Protein AF-A0A1F3FW79-F1 (afdb_monomer_lite)

Sequence (305 aa):
MNLYNCLKLLIAKRQIFPVIPKELQYGKTMLVNMEQPFWQELCKTAQLRKPCWHHIENFLCVNNALIAVGAYADIRNNIYQGKQLLIHLGIDLIVPPNTPVYAPLSGIIKKIMINNSLGDYGVLVIIEHNLNNTRFFTLYGHLSYESCLHLKPQQNIAATSIIGRIGNEQENGGWPPHLHLQISSEQLINNSNFFGAVDQLVAKEYLTHCPNPNLLLKMEINNMEKYYLEDLCPGVDLVRIGKWYTKDGDFVVKGNKIADFETNKINFEVYTPISGRVLKIYGLTGNDVDNSKPIVLIEEMEEAH

Foldseek 3Di:
DFLQVVLLVLLVPDQFAAFFPPCQLQWFEAEDDCPDPLNQVLLVCLLVVHARVVVVVVVCVVVVTSKYKYFAQHFHACNQVRDGTKGFLFMKIQDDFFTWTWARAKFFFADWDADLAARDFQIKTKTWDAGPNSIKIKIKGQFDPVQQVVDDGRDIDGGGDGNGTHHGSRRRNSGRTIITIWMFHPVCVVVVNPDRIGHLVCVVVRCSGIDYCCSRSVYLSVQKDFAFCCNFPNPDFKWAFADAPDAAFDWFAAQDFGGWTDDPPDIDTTTHRATFGWHHADDDHGDMGGRSGGGTIGRHDPDDD

Radius of gyration: 20.02 Å; chains: 1; bounding box: 47×39×56 Å

Secondary structure (DSSP, 8-state):
--HHHHHHHHHHTS----SS-HHHHTS-EEEE-TTSHHHHHHHHHHHTT---HHHHHHHHHHTT-SEEEEPTT-EE-S-BTTB-SEEE-SEEEE--TT-EEE-SS-EEEEEEEEE-STTS-EEEEEEEEEETTEEEEEEEEEE-SGGGTT--TT-EE-TT-EEEEB--TTTTTSPPS-EEEEEE-HHHHHTT---SEEEHHHHHHHHHHS--THHHH--TTTTEEEE-HHHHSTT-SEEEEEEES--TT-EE-TT-EEEEEE-SS-EEEEE-SS-EEEEEE-S-TT-EEETTS-SEEEEE-----

Structure (mmCIF, N/CA/C/O backbone):
data_AF-A0A1F3FW79-F1
#
_entry.id   AF-A0A1F3FW79-F1
#
loop_
_atom_site.group_PDB
_atom_site.id
_atom_site.type_symbol
_atom_site.label_atom_id
_atom_site.label_alt_id
_atom_site.label_comp_id
_atom_site.label_asym_id
_atom_site.label_entity_id
_atom_site.label_seq_id
_atom_site.pdbx_PDB_ins_code
_atom_site.Cartn_x
_atom_site.Cartn_y
_atom_site.Cartn_z
_atom_site.occupancy
_atom_site.B_iso_or_equiv
_atom_site.auth_seq_id
_atom_site.auth_comp_id
_atom_site.auth_asym_id
_atom_site.auth_atom_id
_atom_site.pdbx_PDB_model_num
ATOM 1 N N . MET A 1 1 ? -13.232 19.464 -7.202 1.00 56.34 1 MET A N 1
ATOM 2 C CA . MET A 1 1 ? -13.434 18.059 -6.781 1.00 56.34 1 MET A CA 1
ATOM 3 C C . MET A 1 1 ? -12.057 17.498 -6.444 1.00 56.34 1 MET A C 1
ATOM 5 O O . MET A 1 1 ? -11.151 17.714 -7.237 1.00 56.34 1 MET A O 1
ATOM 9 N N . ASN A 1 2 ? -11.854 16.922 -5.253 1.00 75.12 2 ASN A N 1
ATOM 10 C CA . ASN A 1 2 ? -10.541 16.382 -4.865 1.00 75.12 2 ASN A CA 1
ATOM 11 C C . ASN A 1 2 ? -10.185 15.145 -5.717 1.00 75.12 2 ASN A C 1
ATOM 13 O O . ASN A 1 2 ? -11.073 14.519 -6.303 1.00 75.12 2 ASN A O 1
ATOM 17 N N . LEU A 1 3 ? -8.893 14.806 -5.804 1.00 81.81 3 LEU A N 1
ATOM 18 C CA . LEU A 1 3 ? -8.406 13.732 -6.679 1.00 81.81 3 LEU A CA 1
ATOM 19 C C . LEU A 1 3 ? -9.129 12.402 -6.414 1.00 81.81 3 LEU A C 1
ATOM 21 O O . LEU A 1 3 ? -9.529 11.725 -7.359 1.00 81.81 3 LEU A O 1
ATOM 25 N N . TYR A 1 4 ? -9.371 12.075 -5.141 1.00 79.75 4 TYR A N 1
ATOM 26 C CA . TYR A 1 4 ? -10.122 10.886 -4.734 1.00 79.75 4 TYR A CA 1
ATOM 27 C C . TYR A 1 4 ? -11.500 10.795 -5.406 1.00 79.75 4 TYR A C 1
ATOM 29 O O . TYR A 1 4 ? -11.794 9.791 -6.050 1.00 79.75 4 TYR A O 1
ATOM 37 N N . ASN A 1 5 ? -12.335 11.835 -5.305 1.00 75.94 5 ASN A N 1
ATOM 38 C CA . ASN A 1 5 ? -13.697 11.802 -5.846 1.00 75.94 5 ASN A CA 1
ATOM 39 C C . ASN A 1 5 ? -13.707 11.681 -7.376 1.00 75.94 5 ASN A C 1
ATOM 41 O O . ASN A 1 5 ? -14.515 10.930 -7.927 1.00 75.94 5 ASN A O 1
ATOM 45 N N . CYS A 1 6 ? -12.774 12.353 -8.060 1.00 85.69 6 CYS A N 1
ATOM 46 C CA . CYS A 1 6 ? -12.603 12.202 -9.505 1.00 85.69 6 CYS A CA 1
ATOM 47 C C . CYS A 1 6 ? -12.245 10.754 -9.867 1.00 85.69 6 CYS A C 1
ATOM 49 O O . CYS A 1 6 ? -12.915 10.131 -10.692 1.00 85.69 6 CYS A O 1
ATOM 51 N N . LEU A 1 7 ? -11.216 10.194 -9.221 1.00 87.31 7 LEU A N 1
ATOM 52 C CA . LEU A 1 7 ? -10.753 8.837 -9.501 1.00 87.31 7 LEU A CA 1
ATOM 53 C C . LEU A 1 7 ? -11.802 7.785 -9.146 1.00 87.31 7 LEU A C 1
ATOM 55 O O . LEU A 1 7 ? -12.009 6.869 -9.934 1.00 87.31 7 LEU A O 1
ATOM 59 N N . LYS A 1 8 ? -12.522 7.933 -8.028 1.00 86.00 8 LYS A N 1
ATOM 60 C CA . LYS A 1 8 ? -13.599 7.018 -7.622 1.00 86.00 8 LYS A CA 1
ATOM 61 C C . LYS A 1 8 ? -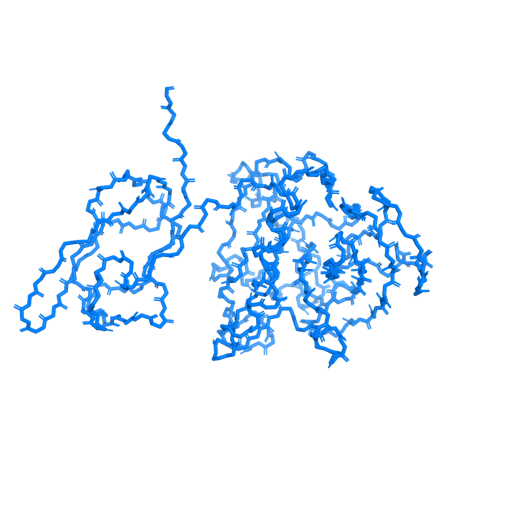14.642 6.860 -8.728 1.00 86.00 8 LYS A C 1
ATOM 63 O O . LYS A 1 8 ? -14.959 5.736 -9.110 1.00 86.00 8 LYS A O 1
ATOM 68 N N . LEU A 1 9 ? -15.121 7.971 -9.291 1.00 85.94 9 LEU A N 1
ATOM 69 C CA . LEU A 1 9 ? -16.106 7.961 -10.377 1.00 85.94 9 LEU A CA 1
ATOM 70 C C . LEU A 1 9 ? -15.536 7.396 -11.684 1.00 85.94 9 LEU A C 1
ATOM 72 O O . LEU A 1 9 ? -16.207 6.623 -12.371 1.00 85.94 9 LEU A O 1
ATOM 76 N N . LEU A 1 10 ? -14.305 7.778 -12.034 1.00 89.06 10 LEU A N 1
ATOM 77 C CA . LEU A 1 10 ? -13.658 7.357 -13.278 1.00 89.06 10 LEU A CA 1
ATOM 78 C C . LEU A 1 10 ? -13.284 5.875 -13.272 1.00 89.06 10 LEU A C 1
ATOM 80 O O . LEU A 1 10 ? -13.386 5.226 -14.311 1.00 89.06 10 LEU A O 1
ATOM 84 N N . ILE A 1 11 ? -12.859 5.352 -12.124 1.00 90.62 11 ILE A N 1
ATOM 85 C CA . ILE A 1 11 ? -12.437 3.964 -11.949 1.00 90.62 11 ILE A CA 1
ATOM 86 C C . ILE A 1 11 ? -13.644 3.031 -11.798 1.00 90.62 11 ILE A C 1
ATOM 88 O O . ILE A 1 11 ? -13.610 1.927 -12.329 1.00 90.62 11 ILE A O 1
ATOM 92 N N . ALA A 1 12 ? -14.728 3.454 -11.134 1.00 83.38 12 ALA A N 1
ATOM 93 C CA . ALA A 1 12 ? -15.918 2.614 -10.932 1.00 83.38 12 ALA A CA 1
ATOM 94 C C . ALA A 1 12 ? -16.529 2.073 -12.239 1.00 83.38 12 ALA A C 1
ATOM 96 O O . ALA A 1 12 ? -17.160 1.023 -12.239 1.00 83.38 12 ALA A O 1
ATOM 97 N N . LYS A 1 13 ? -16.328 2.774 -13.359 1.00 81.50 13 LYS A N 1
ATOM 98 C CA . LYS A 1 13 ? -16.858 2.407 -14.682 1.00 81.50 13 LYS A CA 1
ATOM 99 C C . LYS A 1 13 ? -15.827 1.721 -15.583 1.00 81.50 13 LYS A C 1
ATOM 101 O O . LYS A 1 13 ? -16.030 1.653 -16.794 1.00 81.50 13 LYS A O 1
ATOM 106 N N . ARG A 1 14 ? -14.684 1.296 -15.039 1.00 89.19 14 ARG A N 1
ATOM 107 C CA . ARG A 1 14 ? -13.553 0.785 -15.821 1.00 89.19 14 ARG A CA 1
ATOM 108 C C . ARG A 1 14 ? -13.091 -0.566 -15.316 1.00 89.19 14 ARG A C 1
ATOM 110 O O . ARG A 1 14 ? -13.112 -0.847 -14.122 1.00 89.19 14 ARG A O 1
ATOM 117 N N . GLN A 1 15 ? -12.599 -1.367 -16.252 1.00 92.75 15 GLN A N 1
ATOM 118 C CA . GLN A 1 15 ? -11.828 -2.547 -15.915 1.00 92.75 15 GLN A CA 1
ATOM 119 C C . GLN A 1 15 ? -10.481 -2.109 -15.340 1.00 92.75 15 GLN A C 1
ATOM 121 O O . GLN A 1 15 ? -9.718 -1.407 -16.005 1.00 92.75 15 GLN A O 1
ATOM 126 N N . ILE A 1 16 ? -10.213 -2.531 -14.108 1.00 95.69 16 ILE A N 1
ATOM 127 C CA . ILE A 1 16 ? -8.911 -2.400 -13.464 1.00 95.69 16 ILE A CA 1
ATOM 128 C C . ILE A 1 16 ? -8.309 -3.790 -13.347 1.00 95.69 16 ILE A C 1
ATOM 130 O O . ILE A 1 16 ? -8.991 -4.735 -12.946 1.00 95.69 16 ILE A O 1
ATOM 134 N N . PHE A 1 17 ? -7.046 -3.918 -13.737 1.00 97.69 17 PHE A N 1
ATOM 135 C CA . PHE A 1 17 ? -6.343 -5.187 -13.665 1.00 97.69 17 PHE A CA 1
ATOM 136 C C . PHE A 1 17 ? -5.622 -5.342 -12.320 1.00 97.69 17 PHE A C 1
ATOM 138 O O . PHE A 1 17 ? -5.267 -4.343 -11.696 1.00 97.69 17 PHE A O 1
ATOM 145 N N . PRO A 1 18 ? -5.397 -6.585 -11.868 1.00 98.06 18 PRO A N 1
ATOM 146 C CA . PRO A 1 18 ? -4.590 -6.860 -10.685 1.00 98.06 18 PRO A CA 1
ATOM 147 C C . PRO A 1 18 ? -3.187 -6.259 -10.795 1.00 98.06 18 PRO A C 1
ATOM 149 O O . PRO A 1 18 ? -2.625 -6.213 -11.889 1.00 98.06 18 PRO A O 1
ATOM 152 N N . VAL A 1 19 ? -2.622 -5.844 -9.664 1.00 98.44 19 VAL A N 1
ATOM 153 C CA . VAL A 1 19 ? -1.239 -5.358 -9.546 1.00 98.44 19 VAL A CA 1
ATOM 154 C C . VAL A 1 19 ? -0.263 -6.460 -9.136 1.00 98.44 19 VAL A C 1
ATOM 156 O O . VAL A 1 19 ? 0.934 -6.299 -9.321 1.00 98.44 19 VAL A O 1
ATOM 159 N N . ILE A 1 20 ? -0.760 -7.578 -8.610 1.00 98.56 20 ILE A N 1
ATOM 160 C CA . ILE A 1 20 ? -0.017 -8.810 -8.290 1.00 98.56 20 ILE A CA 1
ATOM 161 C C . ILE A 1 20 ? -0.835 -10.022 -8.792 1.00 98.56 20 ILE A C 1
ATOM 163 O O . ILE A 1 20 ? -1.945 -9.818 -9.297 1.00 98.56 20 ILE A O 1
ATOM 167 N N . PRO A 1 21 ? -0.342 -11.278 -8.716 1.00 98.50 21 PRO A N 1
ATOM 168 C CA . PRO A 1 21 ? -1.127 -12.449 -9.115 1.00 98.50 21 PRO A CA 1
ATOM 169 C C . PRO A 1 21 ? -2.514 -12.470 -8.462 1.00 98.50 21 PRO A C 1
ATOM 171 O O . PRO A 1 21 ? -2.656 -12.146 -7.281 1.00 98.50 21 PRO A O 1
ATOM 174 N N . LYS A 1 22 ? -3.546 -12.827 -9.237 1.00 96.94 22 LYS A N 1
ATOM 175 C CA . LYS A 1 22 ? -4.958 -12.737 -8.817 1.00 96.94 22 LYS A CA 1
ATOM 176 C C . LYS A 1 22 ? -5.247 -13.560 -7.571 1.00 96.94 22 LYS A C 1
ATOM 178 O O . LYS A 1 22 ? -6.051 -13.146 -6.745 1.00 96.94 22 LYS A O 1
ATOM 183 N N . GLU A 1 23 ? -4.582 -14.700 -7.458 1.00 95.75 23 GLU A N 1
ATOM 184 C CA . GLU A 1 23 ? -4.708 -15.654 -6.362 1.00 95.75 23 GLU A CA 1
ATOM 185 C C . GLU A 1 23 ? -4.230 -15.048 -5.038 1.00 95.75 23 GLU A C 1
ATOM 187 O O . GLU A 1 23 ? -4.779 -15.359 -3.986 1.00 95.75 23 GLU A O 1
ATOM 192 N N . LEU A 1 24 ? -3.233 -14.157 -5.096 1.00 96.19 24 LEU A N 1
ATOM 193 C CA . LEU A 1 24 ? -2.764 -13.398 -3.941 1.00 96.19 24 LEU A CA 1
ATOM 194 C C . LEU A 1 24 ? -3.642 -12.169 -3.702 1.00 96.19 24 LEU A C 1
ATOM 196 O O . LEU A 1 24 ? -4.098 -11.963 -2.584 1.00 96.19 24 LEU A O 1
ATOM 200 N N . GLN A 1 25 ? -3.910 -11.370 -4.742 1.00 96.56 25 GLN A N 1
ATOM 201 C CA . GLN A 1 25 ? -4.643 -10.106 -4.596 1.00 96.56 25 GLN A CA 1
ATOM 202 C C . GLN A 1 25 ? -6.066 -10.304 -4.077 1.00 96.56 25 GLN A C 1
ATOM 204 O O . GLN A 1 25 ? -6.514 -9.553 -3.226 1.00 96.56 25 GLN A O 1
ATOM 209 N N . TYR A 1 26 ? -6.781 -11.300 -4.589 1.00 94.06 26 TYR A N 1
ATOM 210 C CA . TYR A 1 26 ? -8.148 -11.610 -4.160 1.00 94.06 26 TYR A CA 1
ATOM 211 C C . TYR A 1 26 ? -8.189 -12.831 -3.238 1.00 94.06 26 TYR A C 1
ATOM 213 O O . TYR A 1 26 ? -9.244 -13.420 -3.017 1.00 94.06 26 TYR A O 1
ATOM 221 N N . GLY A 1 27 ? -7.022 -13.241 -2.736 1.00 90.69 27 GLY A N 1
ATOM 222 C CA . GLY A 1 27 ? -6.890 -14.312 -1.770 1.00 90.69 27 GLY A CA 1
ATOM 223 C C . GLY A 1 27 ? -7.351 -13.884 -0.381 1.00 90.69 27 GLY A C 1
ATOM 224 O O . GLY A 1 27 ? -7.560 -12.701 -0.097 1.00 90.69 27 GLY A O 1
ATOM 225 N N . LYS A 1 28 ? -7.461 -14.865 0.521 1.00 88.81 28 LYS A N 1
ATOM 226 C CA . LYS A 1 28 ? -7.808 -14.607 1.918 1.00 88.81 28 LYS A CA 1
ATOM 227 C C . LYS A 1 28 ? -6.785 -13.658 2.542 1.00 88.81 28 LYS A C 1
ATOM 229 O O . LYS A 1 28 ? -5.626 -14.024 2.743 1.00 88.81 28 LYS A O 1
ATOM 234 N N . THR A 1 29 ? -7.231 -12.440 2.808 1.00 89.38 29 THR A N 1
ATOM 235 C CA . THR A 1 29 ? -6.388 -11.335 3.252 1.00 89.38 29 THR A CA 1
ATOM 236 C C . THR A 1 29 ? -6.426 -11.229 4.767 1.00 89.38 29 THR A C 1
ATOM 238 O O . THR A 1 29 ? -7.467 -11.436 5.384 1.00 89.38 29 THR A O 1
ATOM 241 N N . MET A 1 30 ? -5.288 -10.896 5.368 1.00 86.38 30 MET A N 1
ATOM 242 C CA . MET A 1 30 ? -5.242 -10.420 6.742 1.00 86.38 30 MET A CA 1
ATOM 243 C C . MET A 1 30 ? -4.638 -9.026 6.803 1.00 86.38 30 MET A C 1
ATOM 245 O O . MET A 1 30 ? -3.635 -8.733 6.156 1.00 86.38 30 MET A O 1
ATOM 249 N N . LEU A 1 31 ? -5.228 -8.165 7.614 1.00 81.69 31 LEU A N 1
ATOM 250 C CA . LEU A 1 31 ? -4.675 -6.850 7.883 1.00 81.69 31 LEU A CA 1
ATOM 251 C C . LEU A 1 31 ? -3.640 -6.936 8.993 1.00 81.69 31 LEU A C 1
ATOM 253 O O . LEU A 1 31 ? -3.807 -7.669 9.971 1.00 81.69 31 LEU A O 1
ATOM 257 N N . VAL A 1 32 ? -2.555 -6.187 8.831 1.00 82.31 32 VAL A N 1
ATOM 258 C CA . VAL A 1 32 ? -1.478 -6.165 9.814 1.00 82.31 32 VAL A CA 1
ATOM 259 C C . VAL A 1 32 ? -1.559 -4.909 10.650 1.00 82.31 32 VAL A C 1
ATOM 261 O O . VAL A 1 32 ? -1.652 -3.798 10.140 1.00 82.31 32 VAL A O 1
ATOM 264 N N . ASN A 1 33 ? -1.479 -5.095 11.961 1.00 77.44 33 ASN A N 1
ATOM 265 C CA . ASN A 1 33 ? -1.202 -4.007 12.877 1.00 77.44 33 ASN A CA 1
ATOM 266 C C . ASN A 1 33 ? 0.317 -3.919 13.034 1.00 77.44 33 ASN A C 1
ATOM 268 O O . ASN A 1 33 ? 0.930 -4.736 13.727 1.00 77.44 33 ASN A O 1
ATOM 272 N N . MET A 1 34 ? 0.911 -2.918 12.390 1.00 80.69 34 MET A N 1
ATOM 273 C CA . MET A 1 34 ? 2.360 -2.717 12.363 1.00 80.69 34 MET A CA 1
ATOM 274 C C . MET A 1 34 ? 2.964 -2.461 13.755 1.00 80.69 34 MET A C 1
ATOM 276 O O . MET A 1 34 ? 4.171 -2.598 13.934 1.00 80.69 34 MET A O 1
ATOM 280 N N . GLU A 1 35 ? 2.160 -2.134 14.770 1.00 78.62 35 GLU A N 1
ATOM 281 C CA . GLU A 1 35 ? 2.625 -1.974 16.153 1.00 78.62 35 GLU A CA 1
ATOM 282 C C . GLU A 1 35 ? 2.772 -3.305 16.909 1.00 78.62 35 GLU A C 1
ATOM 284 O O . GLU A 1 35 ? 3.352 -3.325 17.995 1.00 78.62 35 GLU A O 1
ATOM 289 N N . GLN A 1 36 ? 2.276 -4.425 16.367 1.00 82.00 36 GLN A N 1
ATOM 290 C CA . GLN A 1 36 ? 2.428 -5.722 17.027 1.00 82.00 36 GLN A CA 1
ATOM 291 C C . GLN A 1 36 ? 3.910 -6.132 17.111 1.00 82.00 36 GLN A C 1
ATOM 293 O O . GLN A 1 36 ? 4.655 -5.943 16.141 1.00 82.00 36 GLN A O 1
ATOM 298 N N . PRO A 1 37 ? 4.340 -6.772 18.220 1.00 86.75 37 PRO A N 1
ATOM 299 C CA . PRO A 1 37 ? 5.735 -7.170 18.420 1.00 86.75 37 PRO A CA 1
ATOM 300 C C . PRO A 1 37 ? 6.322 -7.989 17.268 1.00 86.75 37 PRO A C 1
ATOM 302 O O . PRO A 1 37 ? 7.466 -7.758 16.887 1.00 86.75 37 PRO A O 1
ATOM 305 N N . PHE A 1 38 ? 5.521 -8.882 16.674 1.00 89.38 38 PHE A N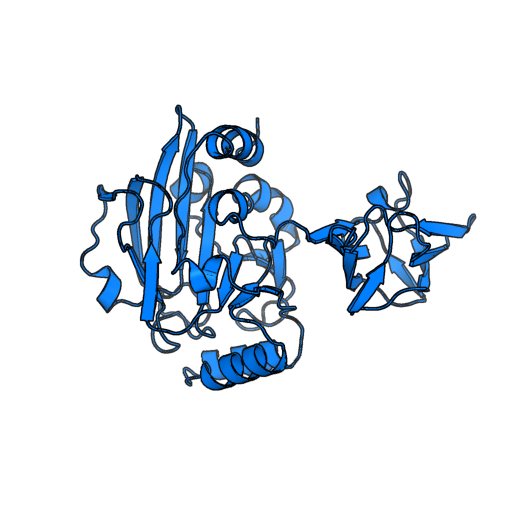 1
ATOM 306 C CA . PHE A 1 38 ? 5.925 -9.693 15.526 1.00 89.38 38 PHE A CA 1
ATOM 307 C C . PHE A 1 38 ? 6.425 -8.830 14.357 1.00 89.38 38 PHE A C 1
ATOM 309 O O . PHE A 1 38 ? 7.549 -9.009 13.894 1.00 89.38 38 PHE A O 1
ATOM 316 N N . TRP A 1 39 ? 5.631 -7.847 13.918 1.00 89.56 39 TRP A N 1
ATOM 317 C CA . TRP A 1 39 ? 5.990 -6.975 12.795 1.00 89.56 39 TRP A CA 1
ATOM 318 C C . TRP A 1 39 ? 7.171 -6.061 13.133 1.00 89.56 39 TRP A C 1
ATOM 320 O O . TRP A 1 39 ? 8.048 -5.847 12.298 1.00 89.56 39 TRP A O 1
ATOM 330 N N . GLN A 1 40 ? 7.253 -5.588 14.378 1.00 90.38 40 GLN A N 1
ATOM 331 C CA . GLN A 1 40 ? 8.373 -4.775 14.861 1.00 90.38 40 GLN A CA 1
ATOM 332 C C . GLN A 1 40 ? 9.704 -5.548 14.841 1.00 90.38 40 GLN A C 1
ATOM 334 O O . GLN A 1 40 ? 10.731 -5.017 14.415 1.00 90.38 40 GLN A O 1
ATOM 339 N N . GLU A 1 41 ? 9.709 -6.806 15.284 1.00 92.62 41 GLU A N 1
ATOM 340 C CA . GLU A 1 41 ? 10.894 -7.672 15.263 1.00 92.62 41 GLU A CA 1
ATOM 341 C C . GLU A 1 41 ? 11.291 -8.075 13.838 1.00 92.62 41 GLU A C 1
ATOM 343 O O . GLU A 1 41 ? 12.474 -8.066 13.478 1.00 92.62 41 GLU A O 1
ATOM 348 N N . LEU A 1 42 ? 10.296 -8.351 12.998 1.00 93.62 42 LEU A N 1
ATOM 349 C CA . LEU A 1 42 ? 10.497 -8.668 11.593 1.00 93.62 42 LEU A CA 1
ATOM 350 C C . LEU A 1 42 ? 11.136 -7.495 10.832 1.00 93.62 42 LEU A C 1
ATOM 352 O O . LEU A 1 42 ? 12.098 -7.697 10.088 1.00 93.62 42 LEU A O 1
ATOM 356 N N . CYS A 1 43 ? 10.665 -6.264 11.062 1.00 93.12 43 CYS A N 1
ATOM 357 C CA . CYS A 1 43 ? 11.273 -5.059 10.496 1.00 93.12 43 CYS A CA 1
ATOM 358 C C . CYS A 1 43 ? 12.733 -4.899 10.936 1.00 93.12 43 CYS A C 1
ATOM 360 O O . CYS A 1 43 ? 13.585 -4.632 10.094 1.00 93.12 43 CYS A O 1
ATOM 362 N N . LYS A 1 44 ? 13.060 -5.126 12.216 1.00 92.69 44 LYS A N 1
ATOM 363 C CA . LYS A 1 44 ? 14.457 -5.092 12.695 1.00 92.69 44 LYS A CA 1
ATOM 364 C C . LYS A 1 44 ? 15.324 -6.141 11.998 1.00 92.69 44 LYS A C 1
ATOM 366 O O . LYS A 1 44 ? 16.446 -5.843 11.601 1.00 92.69 44 LYS A O 1
ATOM 371 N N . THR A 1 45 ? 14.802 -7.353 11.817 1.00 94.88 45 THR A N 1
ATOM 372 C CA . THR A 1 45 ? 15.498 -8.431 11.098 1.00 94.88 45 THR A CA 1
ATOM 373 C C . THR A 1 45 ? 15.791 -8.032 9.651 1.00 94.88 45 THR A C 1
ATOM 375 O O . THR A 1 45 ? 16.937 -8.130 9.205 1.00 94.88 45 THR A O 1
ATOM 378 N N . ALA A 1 46 ? 14.790 -7.506 8.943 1.00 94.81 46 ALA A N 1
ATOM 379 C CA . ALA A 1 46 ? 14.949 -7.050 7.567 1.00 94.81 46 ALA A CA 1
ATOM 380 C C . ALA A 1 46 ? 15.914 -5.859 7.444 1.00 94.81 46 ALA A C 1
ATOM 382 O O . ALA A 1 46 ? 16.705 -5.798 6.503 1.00 94.81 46 ALA A O 1
ATOM 383 N N . GLN A 1 47 ? 15.923 -4.953 8.427 1.00 93.56 47 GLN A N 1
ATOM 384 C CA . GLN A 1 47 ? 16.834 -3.806 8.463 1.00 93.56 47 GLN A CA 1
ATOM 385 C C . GLN A 1 47 ? 18.302 -4.218 8.643 1.00 93.56 47 GLN A C 1
ATOM 387 O O . GLN A 1 47 ? 19.202 -3.524 8.171 1.00 93.56 47 GLN A O 1
ATOM 392 N N . LEU A 1 48 ? 18.554 -5.387 9.241 1.00 94.75 48 LEU A N 1
ATOM 393 C CA . LEU A 1 48 ? 19.869 -6.042 9.247 1.00 94.75 48 LEU A CA 1
ATOM 394 C C . LEU A 1 48 ? 20.182 -6.773 7.930 1.00 94.75 48 LEU A C 1
ATOM 396 O O . LEU A 1 48 ? 21.159 -7.520 7.869 1.00 94.75 48 LEU A O 1
ATOM 400 N N . ARG A 1 49 ? 19.355 -6.586 6.894 1.00 94.88 49 ARG A N 1
ATOM 401 C CA . ARG A 1 49 ? 19.444 -7.249 5.589 1.00 94.88 49 ARG A CA 1
ATOM 402 C C . ARG A 1 49 ? 19.425 -8.775 5.720 1.00 94.88 49 ARG A C 1
ATOM 404 O O . ARG A 1 49 ? 20.122 -9.476 4.994 1.00 94.88 49 ARG A O 1
ATOM 411 N N . LYS A 1 50 ? 18.662 -9.310 6.676 1.00 96.69 50 LYS A N 1
ATOM 412 C CA . LYS A 1 50 ? 18.496 -10.759 6.849 1.00 96.69 50 LYS A CA 1
ATOM 413 C C . LYS A 1 50 ? 17.177 -11.208 6.218 1.00 96.69 50 LYS A C 1
ATOM 415 O O . LYS A 1 50 ? 16.171 -10.544 6.464 1.00 96.69 50 LYS A O 1
ATOM 420 N N . PRO A 1 51 ? 17.162 -12.326 5.465 1.00 96.94 51 PRO A N 1
ATOM 421 C CA . PRO A 1 51 ? 15.927 -12.886 4.930 1.00 96.94 51 PRO A CA 1
ATOM 422 C C . PRO A 1 51 ? 14.921 -13.155 6.047 1.00 96.94 51 PRO A C 1
ATOM 424 O O . PRO A 1 51 ? 15.265 -13.807 7.034 1.00 96.94 51 PRO A O 1
ATOM 427 N N . CYS A 1 52 ? 13.689 -12.674 5.893 1.00 96.88 52 CYS A N 1
ATOM 428 C CA . CYS A 1 52 ? 12.655 -12.841 6.913 1.00 96.88 52 CYS A CA 1
ATOM 429 C C . CYS A 1 52 ? 11.332 -13.422 6.386 1.00 96.88 52 CYS A C 1
ATOM 431 O O . CYS A 1 52 ? 10.450 -13.734 7.188 1.00 96.88 52 CYS A O 1
ATOM 433 N N . TRP A 1 53 ? 11.213 -13.658 5.071 1.00 97.50 53 TRP A N 1
ATOM 434 C CA . TRP A 1 53 ? 9.991 -14.183 4.442 1.00 97.50 53 TRP A CA 1
ATOM 435 C C . TRP A 1 53 ? 9.443 -15.456 5.104 1.00 97.50 53 TRP A C 1
ATOM 437 O O . TRP A 1 53 ? 8.242 -15.555 5.322 1.00 97.50 53 TRP A O 1
ATOM 447 N N . HIS A 1 54 ? 10.299 -16.404 5.498 1.00 97.44 54 HIS A N 1
ATOM 448 C CA . HIS A 1 54 ? 9.839 -17.653 6.118 1.00 97.44 54 HIS A CA 1
ATOM 449 C C . HIS A 1 54 ? 9.035 -17.425 7.416 1.00 97.44 54 HIS A C 1
ATOM 451 O O . HIS A 1 54 ? 8.082 -18.147 7.700 1.00 97.44 54 HIS A O 1
ATOM 457 N N . HIS A 1 55 ? 9.362 -16.387 8.193 1.00 97.25 55 HIS A N 1
ATOM 458 C CA . HIS A 1 55 ? 8.589 -16.033 9.387 1.00 97.25 55 HIS A CA 1
ATOM 459 C C . HIS A 1 55 ? 7.207 -15.475 9.027 1.00 97.25 55 HIS A C 1
ATOM 461 O O . HIS A 1 55 ? 6.227 -15.793 9.698 1.00 97.25 55 HIS A O 1
ATOM 467 N N . ILE A 1 56 ? 7.127 -14.682 7.954 1.00 97.12 56 ILE A N 1
ATOM 468 C CA . ILE A 1 56 ? 5.869 -14.149 7.412 1.00 97.12 56 ILE A CA 1
ATOM 469 C C . ILE A 1 56 ? 4.997 -15.289 6.898 1.00 97.12 56 ILE A C 1
ATOM 471 O O . ILE A 1 56 ? 3.823 -15.359 7.234 1.00 97.12 56 ILE A O 1
ATOM 475 N N . GLU A 1 57 ? 5.576 -16.204 6.126 1.00 97.25 57 GLU A N 1
ATOM 476 C CA . GLU A 1 57 ? 4.882 -17.364 5.571 1.00 97.25 57 GLU A CA 1
ATOM 477 C C . GLU A 1 57 ? 4.270 -18.238 6.674 1.00 97.25 57 GLU A C 1
ATOM 479 O O . GLU A 1 57 ? 3.086 -18.569 6.618 1.00 97.25 57 GLU A O 1
ATOM 484 N N . ASN A 1 58 ? 5.033 -18.529 7.733 1.00 96.38 58 ASN A N 1
ATOM 485 C CA . ASN A 1 58 ? 4.520 -19.254 8.896 1.00 96.38 58 ASN A CA 1
ATOM 486 C C . ASN A 1 58 ? 3.389 -18.485 9.596 1.00 96.38 58 A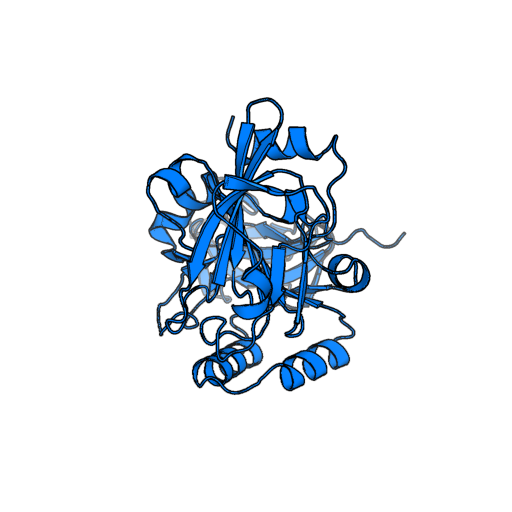SN A C 1
ATOM 488 O O . ASN A 1 58 ? 2.377 -19.078 9.971 1.00 96.38 58 ASN A O 1
ATOM 492 N N . PHE A 1 59 ? 3.533 -17.166 9.752 1.00 93.56 59 PHE A N 1
ATOM 493 C CA . PHE A 1 59 ? 2.505 -16.318 10.355 1.00 93.56 59 PHE A CA 1
ATOM 494 C C . PHE A 1 59 ? 1.208 -16.313 9.533 1.00 93.56 59 PHE A C 1
ATOM 496 O O . PHE A 1 59 ? 0.127 -16.486 10.097 1.00 93.56 59 PHE A O 1
ATOM 503 N N . LEU A 1 60 ? 1.304 -16.187 8.209 1.00 93.31 60 LEU A N 1
ATOM 504 C CA . LEU A 1 60 ? 0.171 -16.273 7.285 1.00 93.31 60 LEU A CA 1
ATOM 505 C C . LEU A 1 60 ? -0.518 -17.642 7.370 1.00 93.31 60 LEU A C 1
ATOM 507 O O . LEU A 1 60 ? -1.739 -17.710 7.503 1.00 93.31 60 LEU A O 1
ATOM 511 N N . CYS A 1 61 ? 0.264 -18.725 7.379 1.00 93.31 61 CYS A N 1
ATOM 512 C CA . CYS A 1 61 ? -0.239 -20.093 7.484 1.00 93.31 61 CYS A CA 1
ATOM 513 C C . CYS A 1 61 ? -1.045 -20.317 8.774 1.00 93.31 61 CYS A C 1
ATOM 515 O O . CYS A 1 61 ? -2.192 -20.764 8.720 1.00 93.31 61 CYS A O 1
ATOM 517 N N . VAL A 1 62 ? -0.496 -19.928 9.932 1.00 92.06 62 VAL A N 1
ATOM 518 C CA . VAL A 1 62 ? -1.171 -20.061 11.239 1.00 92.06 62 VAL A CA 1
ATOM 519 C C . VAL A 1 62 ? -2.462 -19.240 11.306 1.00 92.06 62 VAL A C 1
ATOM 521 O O . VAL A 1 62 ? -3.429 -19.663 11.938 1.00 92.06 62 VAL A O 1
ATOM 524 N N . ASN A 1 63 ? -2.511 -18.094 10.625 1.00 84.38 63 ASN A N 1
ATOM 525 C CA . ASN A 1 63 ? -3.698 -17.240 10.560 1.00 84.38 63 ASN A CA 1
ATOM 526 C C . ASN A 1 63 ? -4.644 -17.592 9.396 1.00 84.38 63 ASN A C 1
ATOM 528 O O . ASN A 1 63 ? -5.652 -16.911 9.193 1.00 84.38 63 ASN A O 1
ATOM 532 N N . ASN A 1 64 ? -4.360 -18.669 8.650 1.00 88.38 64 ASN A N 1
ATOM 533 C CA . ASN A 1 64 ? -5.115 -19.088 7.471 1.00 88.38 64 ASN A CA 1
ATOM 534 C C . ASN A 1 64 ? -5.311 -17.914 6.489 1.00 88.38 64 ASN A C 1
ATOM 536 O O . ASN A 1 64 ? -6.438 -17.606 6.112 1.00 88.38 64 ASN A O 1
ATOM 540 N N . ALA A 1 65 ? -4.235 -17.213 6.140 1.00 91.12 65 ALA A N 1
ATOM 541 C CA . ALA A 1 65 ? -4.222 -16.106 5.188 1.00 91.12 65 ALA A CA 1
ATOM 542 C C . ALA A 1 65 ? -3.231 -16.395 4.052 1.00 91.12 65 ALA A C 1
ATOM 544 O O . ALA A 1 65 ? -2.236 -17.089 4.246 1.00 91.12 65 ALA A O 1
ATOM 545 N N . LEU A 1 66 ? -3.503 -15.861 2.862 1.00 93.19 66 LEU A N 1
ATOM 546 C CA . LEU A 1 66 ? -2.603 -15.926 1.704 1.00 93.19 66 LEU A CA 1
ATOM 547 C C . LEU A 1 66 ? -1.732 -14.676 1.585 1.00 93.19 66 LEU A C 1
ATOM 549 O O . LEU A 1 66 ? -0.642 -14.730 1.022 1.00 93.19 66 LEU A O 1
ATOM 553 N N . ILE A 1 67 ? -2.225 -13.551 2.101 1.00 94.69 67 ILE A N 1
ATOM 554 C CA . ILE A 1 67 ? -1.571 -12.254 2.000 1.00 94.69 67 ILE A CA 1
ATOM 555 C C . ILE A 1 67 ? -1.812 -11.442 3.267 1.00 94.69 67 ILE A C 1
ATOM 557 O O . ILE A 1 67 ? -2.893 -11.484 3.858 1.00 94.69 67 ILE A O 1
ATOM 561 N N . ALA A 1 68 ? -0.792 -10.691 3.664 1.00 93.44 68 ALA A N 1
ATOM 562 C CA . ALA A 1 68 ? -0.877 -9.703 4.725 1.00 93.44 68 ALA A CA 1
ATOM 563 C C . ALA A 1 68 ? -0.884 -8.295 4.111 1.00 93.44 68 ALA A C 1
ATOM 565 O O . ALA A 1 68 ? -0.178 -8.039 3.136 1.00 93.44 68 ALA A O 1
ATOM 566 N N . VAL A 1 69 ? -1.681 -7.378 4.658 1.00 93.81 69 VAL A N 1
ATOM 567 C CA . VAL A 1 69 ? -1.848 -6.027 4.109 1.00 93.81 69 VAL A CA 1
ATOM 568 C C . VAL A 1 69 ? -1.629 -4.969 5.182 1.00 93.81 69 VAL A C 1
ATOM 570 O O . VAL A 1 69 ? -2.331 -4.941 6.192 1.00 93.81 69 VAL A O 1
ATOM 573 N N . GLY A 1 70 ? -0.663 -4.081 4.944 1.00 90.62 70 GLY A N 1
ATOM 574 C CA . GLY A 1 70 ? -0.488 -2.837 5.691 1.00 90.62 70 GLY A CA 1
ATOM 575 C C . GLY A 1 70 ? -1.462 -1.783 5.175 1.00 90.62 70 GLY A C 1
ATOM 576 O O . GLY A 1 70 ? -1.466 -1.469 3.982 1.00 90.62 70 GLY A O 1
ATOM 577 N N . ALA A 1 71 ? -2.302 -1.262 6.068 1.00 85.44 71 ALA A N 1
ATOM 578 C CA . ALA A 1 71 ? -3.437 -0.423 5.704 1.00 85.44 71 ALA A CA 1
ATOM 579 C C . ALA A 1 71 ? -3.036 0.970 5.184 1.00 85.44 71 ALA A C 1
ATOM 581 O O . ALA A 1 71 ? -1.998 1.528 5.542 1.00 85.44 71 ALA A O 1
ATOM 582 N N . TYR A 1 72 ? -3.922 1.562 4.379 1.00 87.25 72 TYR A N 1
ATOM 583 C CA . TYR A 1 72 ? -3.817 2.959 3.964 1.00 87.25 72 TYR A CA 1
ATOM 584 C C . TYR A 1 72 ? -4.016 3.917 5.140 1.00 87.25 72 TYR A C 1
ATOM 586 O O . TYR A 1 72 ? -4.901 3.708 5.972 1.00 87.25 72 TYR A O 1
ATOM 594 N N . ALA A 1 73 ? -3.220 4.992 5.185 1.00 83.62 73 ALA A N 1
ATOM 595 C CA . ALA A 1 73 ? -3.226 5.964 6.279 1.00 83.62 73 ALA A CA 1
ATOM 596 C C . ALA A 1 73 ? -2.999 5.313 7.657 1.00 83.62 73 ALA A C 1
ATOM 598 O O . ALA A 1 73 ? -3.539 5.772 8.671 1.00 83.62 73 ALA A O 1
ATOM 599 N N . ASP A 1 74 ? -2.238 4.216 7.697 1.00 81.62 74 ASP A N 1
ATOM 600 C CA . ASP A 1 74 ? -1.894 3.538 8.940 1.00 81.62 74 ASP A CA 1
ATOM 601 C C . ASP A 1 74 ? -0.817 4.302 9.718 1.00 81.62 74 ASP A C 1
ATOM 603 O O . ASP A 1 74 ? 0.070 4.936 9.135 1.00 81.62 74 ASP A O 1
ATOM 607 N N . ILE A 1 75 ? -0.910 4.239 11.045 1.00 80.56 75 ILE A N 1
ATOM 608 C CA . ILE A 1 75 ? 0.044 4.872 11.954 1.00 80.56 75 ILE A CA 1
ATOM 609 C C . ILE A 1 75 ? 1.194 3.893 12.171 1.00 80.56 75 ILE A C 1
ATOM 611 O O . ILE A 1 75 ? 1.015 2.798 12.696 1.00 80.56 75 ILE A O 1
ATOM 615 N N . ARG A 1 76 ? 2.403 4.304 11.799 1.00 82.50 76 ARG A N 1
ATOM 616 C CA . ARG A 1 76 ? 3.618 3.505 11.941 1.00 82.50 76 ARG A CA 1
ATOM 617 C C . ARG A 1 76 ? 4.530 4.126 12.974 1.00 82.50 76 ARG A C 1
ATOM 619 O O . ARG A 1 76 ? 5.112 5.190 12.760 1.00 82.50 76 ARG A O 1
ATOM 626 N N . ASN A 1 77 ? 4.679 3.421 14.087 1.00 78.50 77 ASN A N 1
ATOM 627 C CA . ASN A 1 77 ? 5.526 3.844 15.187 1.00 78.50 77 ASN A CA 1
ATOM 628 C C . ASN A 1 77 ? 6.831 3.038 15.225 1.00 78.50 77 ASN A C 1
ATOM 630 O O . ASN A 1 77 ? 6.801 1.813 15.127 1.00 78.50 77 ASN A O 1
ATOM 634 N N . ASN A 1 78 ? 7.968 3.726 15.372 1.00 74.19 78 ASN A N 1
ATOM 635 C CA . ASN A 1 78 ? 9.317 3.161 15.540 1.00 74.19 78 ASN A CA 1
ATOM 636 C C . ASN A 1 78 ? 9.836 2.249 14.415 1.00 74.19 78 ASN A C 1
ATOM 638 O O . ASN A 1 78 ? 10.858 1.585 14.576 1.00 74.19 78 ASN A O 1
ATOM 642 N N . ILE A 1 79 ? 9.183 2.249 13.256 1.00 76.50 79 ILE A N 1
ATOM 643 C CA . ILE A 1 79 ? 9.542 1.370 12.138 1.00 76.50 79 ILE A CA 1
ATOM 644 C C . ILE A 1 79 ? 10.518 2.048 11.161 1.00 76.50 79 ILE A C 1
ATOM 646 O O . ILE A 1 79 ? 11.384 1.390 10.588 1.00 76.50 79 ILE A O 1
ATOM 650 N N . TYR A 1 80 ? 10.451 3.374 11.011 1.00 72.12 80 TYR A N 1
ATOM 651 C CA . TYR A 1 80 ? 11.302 4.133 10.087 1.00 72.12 80 TYR A CA 1
ATOM 652 C C . TYR A 1 80 ? 12.521 4.718 10.797 1.00 72.12 80 TYR A C 1
ATOM 654 O O . TYR A 1 80 ? 12.471 5.856 11.253 1.00 72.12 80 TYR A O 1
ATOM 662 N N . GLN A 1 81 ? 13.617 3.960 10.897 1.00 69.62 81 GLN A N 1
ATOM 663 C CA . GLN A 1 81 ? 14.873 4.431 11.513 1.00 69.62 81 GLN A CA 1
ATOM 664 C C . GLN A 1 81 ? 14.672 5.094 12.900 1.00 69.62 81 GLN A C 1
ATOM 666 O O . GLN A 1 81 ? 15.319 6.086 13.226 1.00 69.62 81 GLN A O 1
ATOM 671 N N . GLY A 1 82 ? 13.730 4.592 13.707 1.00 63.81 82 GLY A N 1
ATOM 672 C CA . GLY A 1 82 ? 13.414 5.157 15.026 1.00 63.81 82 GLY A CA 1
ATOM 673 C C . GLY A 1 82 ? 12.546 6.423 15.022 1.00 63.81 82 GLY A C 1
ATOM 674 O O . GLY A 1 82 ? 12.324 6.999 16.084 1.00 63.81 82 GLY A O 1
ATOM 675 N N . LYS A 1 83 ? 12.021 6.859 13.867 1.00 66.62 83 LYS A N 1
ATOM 676 C CA . LYS A 1 83 ? 11.004 7.918 13.802 1.00 66.62 83 LYS A CA 1
ATOM 677 C C . LYS A 1 83 ? 9.691 7.438 14.415 1.00 66.62 83 LYS A C 1
ATOM 679 O O . LYS A 1 83 ? 9.247 6.311 14.173 1.00 66.62 83 LYS A O 1
ATOM 684 N N . GLN A 1 84 ? 9.069 8.322 15.183 1.00 69.12 84 GLN A N 1
ATOM 685 C CA . GLN A 1 84 ? 7.801 8.071 15.856 1.00 69.12 84 GLN A CA 1
ATOM 686 C C . GLN A 1 84 ? 6.634 8.600 15.016 1.00 69.12 84 GLN A C 1
ATOM 688 O O . GLN A 1 84 ? 6.761 9.632 14.366 1.00 69.12 84 GLN A O 1
ATOM 693 N N . LEU A 1 85 ? 5.506 7.884 15.062 1.00 75.56 85 LEU A N 1
ATOM 694 C CA . LEU A 1 85 ? 4.186 8.342 14.600 1.00 75.56 85 LEU A CA 1
ATOM 695 C C . LEU A 1 85 ? 4.126 8.891 13.159 1.00 75.56 85 LEU A C 1
ATOM 697 O O . LEU A 1 85 ? 3.648 10.000 12.920 1.00 75.56 85 LEU A O 1
ATOM 701 N N . LEU A 1 86 ? 4.560 8.096 12.179 1.00 86.44 86 LEU A N 1
ATOM 702 C CA . LEU A 1 86 ? 4.375 8.441 10.766 1.00 86.44 86 LEU A CA 1
ATOM 703 C C . LEU A 1 86 ? 3.057 7.884 10.221 1.00 86.44 86 LEU A C 1
ATOM 705 O O . LEU A 1 86 ? 2.663 6.772 10.561 1.00 86.44 86 LEU A O 1
ATOM 709 N N . ILE A 1 87 ? 2.411 8.626 9.328 1.00 82.88 87 ILE A N 1
ATOM 710 C CA . ILE A 1 87 ? 1.248 8.184 8.561 1.00 82.88 87 ILE A CA 1
ATOM 711 C C . ILE A 1 87 ? 1.714 7.665 7.210 1.00 82.88 87 ILE A C 1
ATOM 713 O O . ILE A 1 87 ? 2.315 8.403 6.428 1.00 82.88 87 ILE A O 1
ATOM 717 N N . HIS A 1 88 ? 1.437 6.393 6.941 1.00 90.25 88 HIS A N 1
ATOM 718 C CA . HIS A 1 88 ? 1.736 5.747 5.666 1.00 90.25 88 HIS A CA 1
ATOM 719 C C . HIS A 1 88 ? 0.766 6.211 4.573 1.00 90.25 88 HIS A C 1
ATOM 721 O O . HIS A 1 88 ? -0.443 6.260 4.784 1.00 90.25 88 HIS A O 1
ATOM 727 N N . LEU A 1 89 ? 1.297 6.586 3.410 1.00 92.00 89 LEU A N 1
ATOM 728 C CA . LEU A 1 89 ? 0.534 7.213 2.323 1.00 92.00 89 LEU A CA 1
ATOM 729 C C . LEU A 1 89 ? 0.088 6.225 1.231 1.00 92.00 89 LEU A C 1
ATOM 731 O O . LEU A 1 89 ? -0.614 6.620 0.300 1.00 92.00 89 LEU A O 1
ATOM 735 N N . GLY A 1 90 ? 0.481 4.955 1.340 1.00 93.75 90 GLY A N 1
ATOM 736 C CA . GLY A 1 90 ? 0.162 3.898 0.382 1.00 93.75 90 GLY A CA 1
ATOM 737 C C . GLY A 1 90 ? -0.588 2.730 1.016 1.00 93.75 90 GLY A C 1
ATOM 738 O O . GLY A 1 90 ? -1.153 2.853 2.092 1.00 93.75 90 GLY A O 1
ATOM 739 N N . ILE A 1 91 ? -0.593 1.593 0.330 1.00 95.56 91 ILE A N 1
ATOM 740 C CA . ILE A 1 91 ? -0.959 0.277 0.860 1.00 95.56 91 ILE A CA 1
ATOM 741 C C . ILE A 1 91 ? 0.236 -0.631 0.641 1.00 95.56 91 ILE A C 1
ATOM 743 O O . ILE A 1 91 ? 0.809 -0.638 -0.450 1.00 95.56 91 ILE A O 1
ATOM 747 N N . ASP A 1 92 ? 0.572 -1.413 1.661 1.00 97.38 92 ASP A N 1
ATOM 748 C CA . ASP A 1 92 ? 1.637 -2.400 1.556 1.00 97.38 92 ASP A CA 1
ATOM 749 C C . ASP A 1 92 ? 1.033 -3.798 1.407 1.00 97.38 92 ASP A C 1
ATOM 751 O O . ASP A 1 92 ? 0.335 -4.274 2.298 1.00 97.38 92 ASP A O 1
ATOM 755 N N . LEU A 1 93 ? 1.297 -4.460 0.281 1.00 98.00 93 LEU A N 1
ATOM 756 C CA . LEU A 1 93 ? 0.905 -5.849 0.038 1.00 98.00 93 LEU A CA 1
ATOM 757 C C . LEU A 1 93 ? 2.090 -6.756 0.366 1.00 98.00 93 LEU A C 1
ATOM 759 O O . LEU A 1 93 ? 3.066 -6.786 -0.381 1.00 98.00 93 LEU A O 1
ATOM 763 N N . ILE A 1 94 ? 2.031 -7.478 1.480 1.00 97.81 94 ILE A N 1
ATOM 764 C CA . ILE A 1 94 ? 3.120 -8.336 1.957 1.00 97.81 94 ILE A CA 1
ATOM 765 C C . ILE A 1 94 ? 3.062 -9.666 1.205 1.00 97.81 94 ILE A C 1
ATOM 767 O O . ILE A 1 94 ? 2.172 -10.487 1.424 1.00 97.81 94 ILE A O 1
ATOM 771 N N . VAL A 1 95 ? 4.012 -9.855 0.293 1.00 97.81 95 VAL A N 1
ATOM 772 C CA . VAL A 1 95 ? 4.061 -10.947 -0.691 1.00 97.81 95 VAL A CA 1
ATOM 773 C C . VAL A 1 95 ? 5.508 -11.422 -0.869 1.00 97.81 95 VAL A C 1
ATOM 775 O O . VAL A 1 95 ? 6.432 -10.649 -0.593 1.00 97.81 95 VAL A O 1
ATOM 778 N N . PRO A 1 96 ? 5.747 -12.662 -1.340 1.00 97.62 96 PRO A N 1
ATOM 779 C CA . PRO A 1 96 ? 7.103 -13.191 -1.397 1.00 97.62 96 PRO A CA 1
ATOM 780 C C . PRO A 1 96 ? 8.001 -12.378 -2.337 1.00 97.62 96 PRO A C 1
ATOM 782 O O . PRO A 1 96 ? 7.513 -11.833 -3.341 1.00 97.62 96 PRO A O 1
ATOM 785 N N . PRO A 1 97 ? 9.326 -12.353 -2.093 1.00 98.06 97 PRO A N 1
ATOM 786 C CA . PRO A 1 97 ? 10.286 -11.908 -3.094 1.00 98.06 97 PRO A CA 1
ATOM 787 C C . PRO A 1 97 ? 10.036 -12.591 -4.439 1.00 98.06 97 PRO A C 1
ATOM 789 O O . PRO A 1 97 ? 9.570 -13.728 -4.506 1.00 98.06 97 PRO A O 1
ATOM 792 N N . ASN A 1 98 ? 10.374 -11.904 -5.522 1.00 98.25 98 ASN A N 1
ATOM 793 C CA . ASN A 1 98 ? 10.121 -12.315 -6.900 1.00 98.25 98 ASN A CA 1
ATOM 794 C C . ASN A 1 98 ? 8.647 -12.344 -7.330 1.00 98.25 98 ASN A C 1
ATOM 796 O O . ASN A 1 98 ? 8.398 -12.628 -8.504 1.00 98.25 98 ASN A O 1
ATOM 800 N N . THR A 1 99 ? 7.675 -12.010 -6.474 1.00 98.69 99 THR A N 1
ATOM 801 C CA . THR A 1 99 ? 6.273 -11.850 -6.907 1.00 98.69 99 THR A CA 1
ATOM 802 C C . THR A 1 99 ? 6.197 -10.829 -8.049 1.00 98.69 99 THR A C 1
ATOM 804 O O . THR A 1 99 ? 6.749 -9.737 -7.905 1.00 98.69 99 THR A O 1
ATOM 807 N N . PRO A 1 100 ? 5.583 -11.155 -9.203 1.00 98.75 100 PRO A N 1
ATOM 808 C CA . PRO A 1 100 ? 5.459 -10.212 -10.309 1.00 98.75 100 PRO A CA 1
ATOM 809 C C . PRO A 1 100 ? 4.498 -9.075 -9.960 1.00 98.75 100 PRO A C 1
ATOM 811 O O . PRO A 1 100 ? 3.449 -9.301 -9.359 1.00 98.75 100 PRO A O 1
ATOM 814 N N . VAL A 1 101 ? 4.862 -7.865 -10.380 1.00 98.88 101 VAL A N 1
ATOM 815 C CA . VAL A 1 101 ? 4.051 -6.658 -10.223 1.00 98.88 101 VAL A CA 1
ATOM 816 C C . VAL A 1 101 ? 3.607 -6.176 -11.597 1.00 98.88 101 VAL A C 1
ATOM 818 O O . VAL A 1 101 ? 4.421 -6.050 -12.518 1.00 98.88 101 VAL A O 1
ATOM 821 N N . TYR A 1 102 ? 2.313 -5.911 -11.737 1.00 98.75 102 TYR A N 1
ATOM 822 C CA . TYR A 1 102 ? 1.663 -5.546 -12.988 1.00 98.75 102 TYR A CA 1
ATOM 823 C C . TYR A 1 102 ? 1.130 -4.113 -12.946 1.00 98.75 102 TYR A C 1
ATOM 825 O O . TYR A 1 102 ? 0.671 -3.631 -11.911 1.00 98.75 102 TYR A O 1
ATOM 833 N N . ALA A 1 103 ? 1.116 -3.446 -14.099 1.00 98.50 103 ALA A N 1
ATOM 834 C CA . ALA A 1 103 ? 0.400 -2.185 -14.246 1.00 98.50 103 ALA A CA 1
ATOM 835 C C . ALA A 1 103 ? -1.128 -2.438 -14.271 1.00 98.50 103 ALA A C 1
ATOM 837 O O . ALA A 1 103 ? -1.612 -3.116 -15.183 1.00 98.50 103 ALA A O 1
ATOM 838 N N . PRO A 1 104 ? -1.924 -1.871 -13.344 1.00 97.88 104 PRO A N 1
ATOM 839 C CA . PRO A 1 104 ? -3.375 -2.075 -13.303 1.00 97.88 104 PRO A CA 1
ATOM 840 C C . PRO A 1 104 ? -4.106 -1.348 -14.443 1.00 97.88 104 PRO A C 1
ATOM 842 O O . PRO A 1 104 ? -5.246 -1.671 -14.778 1.00 97.88 104 PRO A O 1
ATOM 845 N N . LEU A 1 105 ? -3.443 -0.350 -15.031 1.00 97.94 105 LEU A N 1
ATOM 846 C CA . LEU A 1 105 ? -3.912 0.524 -16.098 1.00 97.94 105 LEU A CA 1
ATOM 847 C C . LEU A 1 105 ? -2.754 0.818 -17.054 1.00 97.94 105 LEU A C 1
ATOM 849 O O . LEU A 1 105 ? -1.595 0.839 -16.641 1.00 97.94 105 LEU A O 1
ATOM 853 N N . SER A 1 106 ? -3.070 1.113 -18.315 1.00 98.12 106 SER A N 1
ATOM 854 C CA . SER A 1 106 ? -2.072 1.635 -19.250 1.00 98.12 106 SER A CA 1
ATOM 855 C C . SER A 1 106 ? -1.584 3.016 -18.803 1.00 98.12 106 SER A C 1
ATOM 857 O O . SER A 1 106 ? -2.330 3.786 -18.190 1.00 98.12 106 SER A O 1
ATOM 859 N N . GLY A 1 107 ? -0.339 3.346 -19.124 1.00 98.25 107 GLY A N 1
ATOM 860 C CA . GLY A 1 107 ? 0.282 4.601 -18.721 1.00 98.25 107 GLY A CA 1
ATOM 861 C C . GLY A 1 107 ? 1.663 4.798 -19.329 1.00 98.25 107 GLY A C 1
ATOM 862 O O . GLY A 1 107 ? 2.059 4.087 -20.252 1.00 98.25 107 GLY A O 1
ATOM 863 N N . ILE A 1 108 ? 2.395 5.771 -18.799 1.00 98.75 108 ILE A N 1
ATOM 864 C CA . ILE A 1 108 ? 3.752 6.116 -19.228 1.00 98.75 108 ILE A CA 1
ATOM 865 C C . ILE A 1 108 ? 4.678 6.015 -18.020 1.00 98.75 108 ILE A C 1
ATOM 867 O O . ILE A 1 108 ? 4.380 6.576 -16.967 1.00 98.75 108 ILE A O 1
ATOM 871 N N . ILE A 1 109 ? 5.818 5.334 -18.151 1.00 98.62 109 ILE A N 1
ATOM 872 C CA . ILE A 1 109 ? 6.852 5.326 -17.110 1.00 98.62 109 ILE A CA 1
ATOM 873 C C . ILE A 1 109 ? 7.360 6.755 -16.940 1.00 98.62 109 ILE A C 1
ATOM 875 O O . ILE A 1 109 ? 8.063 7.295 -17.793 1.00 98.62 109 ILE A O 1
ATOM 879 N N . LYS A 1 110 ? 7.009 7.386 -15.823 1.00 98.19 110 LYS A N 1
ATOM 880 C CA . LYS A 1 110 ? 7.421 8.753 -15.528 1.00 98.19 110 LYS A CA 1
ATOM 881 C C . LYS A 1 110 ? 8.839 8.792 -14.986 1.00 98.19 110 LYS A C 1
ATOM 883 O O . LYS A 1 110 ? 9.630 9.639 -15.399 1.00 98.19 110 LYS A O 1
ATOM 888 N N . LYS A 1 111 ? 9.142 7.899 -14.044 1.00 97.00 111 LYS A N 1
ATOM 889 C CA . LYS A 1 111 ? 10.421 7.866 -13.336 1.00 97.00 111 LYS A CA 1
ATOM 890 C C . LYS A 1 111 ? 10.718 6.461 -12.827 1.00 97.00 111 LYS A C 1
ATOM 892 O O . LYS A 1 111 ? 9.803 5.725 -12.474 1.00 97.00 111 LYS A O 1
ATOM 897 N N . ILE A 1 112 ? 12.002 6.135 -12.771 1.00 96.88 112 ILE A N 1
ATOM 898 C CA . ILE A 1 112 ? 12.542 4.953 -12.102 1.00 96.88 112 ILE A CA 1
ATOM 899 C C . ILE A 1 112 ? 13.643 5.478 -11.183 1.00 96.88 112 ILE A C 1
ATOM 901 O O . ILE A 1 112 ? 14.468 6.282 -11.623 1.00 96.88 112 ILE A O 1
ATOM 905 N N . MET A 1 113 ? 13.625 5.100 -9.912 1.00 94.88 113 MET A N 1
ATOM 906 C CA . MET A 1 113 ? 14.622 5.510 -8.922 1.00 94.88 113 MET A CA 1
ATOM 907 C C . MET A 1 113 ? 15.138 4.287 -8.178 1.00 94.88 113 MET A C 1
ATOM 909 O O . MET A 1 113 ? 14.391 3.337 -7.962 1.00 94.88 113 MET A O 1
ATOM 913 N N . ILE A 1 114 ? 16.413 4.321 -7.798 1.00 92.75 114 ILE A N 1
ATOM 914 C CA . ILE A 1 114 ? 17.075 3.257 -7.045 1.00 92.75 114 ILE A CA 1
ATOM 915 C C . ILE A 1 114 ? 17.491 3.854 -5.708 1.00 92.75 114 ILE A C 1
ATOM 917 O O . ILE A 1 114 ? 18.486 4.572 -5.616 1.00 92.75 114 ILE A O 1
ATOM 921 N N . ASN A 1 115 ? 16.717 3.547 -4.678 1.00 87.25 115 ASN A N 1
ATOM 922 C CA . ASN A 1 115 ? 16.857 4.089 -3.340 1.00 87.25 115 ASN A CA 1
ATOM 923 C C . ASN A 1 115 ? 17.172 2.959 -2.351 1.00 87.25 115 ASN A C 1
ATOM 925 O O . ASN A 1 115 ? 16.350 2.598 -1.512 1.00 87.25 115 ASN A O 1
ATOM 929 N N . ASN A 1 116 ? 18.364 2.367 -2.439 1.00 83.88 116 ASN A N 1
ATOM 930 C CA . ASN A 1 116 ? 18.733 1.239 -1.570 1.00 83.88 116 ASN A CA 1
ATOM 931 C C . ASN A 1 116 ? 19.209 1.666 -0.162 1.00 83.88 116 ASN A C 1
ATOM 933 O O . ASN A 1 116 ? 19.842 0.889 0.554 1.00 83.88 116 ASN A O 1
ATOM 937 N N . SER A 1 117 ? 18.934 2.904 0.250 1.00 89.12 117 SER A N 1
ATOM 938 C CA . SER A 1 117 ? 19.157 3.344 1.627 1.00 89.12 117 SER A CA 1
ATOM 939 C C . SER A 1 117 ? 18.226 2.593 2.579 1.00 89.12 117 SER A C 1
ATOM 941 O O . SER A 1 117 ? 17.107 2.228 2.221 1.00 89.12 117 SER A O 1
ATOM 943 N N . LEU A 1 118 ? 18.687 2.356 3.808 1.00 88.19 118 LEU A N 1
ATOM 944 C CA . LEU A 1 118 ? 17.882 1.684 4.826 1.00 88.19 118 LEU A CA 1
ATOM 945 C C . LEU A 1 118 ? 16.583 2.462 5.083 1.00 88.19 118 LEU A C 1
ATOM 947 O O . LEU A 1 118 ? 16.639 3.652 5.376 1.00 88.19 118 LEU A O 1
ATOM 951 N N . GLY A 1 119 ? 15.430 1.802 5.027 1.00 85.00 119 GLY A N 1
ATOM 952 C CA . GLY A 1 119 ? 14.127 2.423 5.261 1.00 85.00 119 GLY A CA 1
ATOM 953 C C . GLY A 1 119 ? 13.583 3.262 4.097 1.00 85.00 119 GLY A C 1
ATOM 954 O O . GLY A 1 119 ? 12.564 3.925 4.273 1.00 85.00 119 GLY A O 1
ATOM 955 N N . ASP A 1 120 ? 14.237 3.247 2.935 1.00 89.50 120 ASP A N 1
ATOM 956 C CA . ASP A 1 120 ? 13.774 3.906 1.707 1.00 89.50 120 ASP A CA 1
ATOM 957 C C . ASP A 1 120 ? 13.080 2.880 0.781 1.00 89.50 120 ASP A C 1
ATOM 959 O O . ASP A 1 120 ? 12.790 1.754 1.188 1.00 89.50 120 ASP A O 1
ATOM 963 N N . TYR A 1 121 ? 12.772 3.265 -0.454 1.00 88.75 121 TYR A N 1
ATOM 964 C CA . TYR A 1 121 ? 11.932 2.503 -1.375 1.00 88.75 121 TYR A CA 1
ATOM 965 C C . TYR A 1 121 ? 12.574 1.278 -2.026 1.00 88.75 121 TYR A C 1
ATOM 967 O O . TYR A 1 121 ? 11.864 0.535 -2.696 1.00 88.75 121 TYR A O 1
ATOM 975 N N . GLY A 1 122 ? 13.890 1.075 -1.948 1.00 91.81 122 GLY A N 1
ATOM 976 C CA . GLY A 1 122 ? 14.546 0.197 -2.919 1.00 91.81 122 GLY A CA 1
ATOM 977 C C . GLY A 1 122 ? 14.324 0.727 -4.338 1.00 91.81 122 GLY A C 1
ATOM 978 O O . GLY A 1 122 ? 14.464 1.930 -4.569 1.00 91.81 122 GLY A O 1
ATOM 979 N N . VAL A 1 123 ? 13.954 -0.122 -5.302 1.00 96.62 123 VAL A N 1
ATOM 980 C CA . VAL A 1 123 ? 13.548 0.384 -6.622 1.00 96.62 123 VAL A CA 1
ATOM 981 C C . VAL A 1 123 ? 12.111 0.898 -6.588 1.00 96.62 123 VAL A C 1
ATOM 983 O O . VAL A 1 123 ? 11.184 0.170 -6.234 1.00 96.62 123 VAL A O 1
ATOM 986 N N . LEU A 1 124 ? 11.946 2.159 -6.996 1.00 97.69 124 LEU A N 1
ATOM 987 C CA . LEU A 1 124 ? 10.667 2.846 -7.137 1.00 97.69 124 LEU A CA 1
ATOM 988 C C . LEU A 1 124 ? 10.378 3.120 -8.614 1.00 97.69 124 LEU A C 1
ATOM 990 O O . LEU A 1 124 ? 11.090 3.890 -9.264 1.00 97.69 124 LEU A O 1
ATOM 994 N N . VAL A 1 125 ? 9.298 2.536 -9.126 1.00 98.50 125 VAL A N 1
ATOM 995 C CA . VAL A 1 125 ? 8.750 2.827 -10.456 1.00 98.50 125 VAL A CA 1
ATOM 996 C C . VAL A 1 125 ? 7.532 3.734 -10.310 1.00 98.50 125 VAL A C 1
ATOM 998 O O . VAL A 1 125 ? 6.628 3.455 -9.527 1.00 98.50 125 VAL A O 1
ATOM 1001 N N . ILE A 1 126 ? 7.492 4.826 -11.073 1.00 98.56 126 ILE A N 1
ATOM 1002 C CA . ILE A 1 126 ? 6.368 5.767 -11.105 1.00 98.56 126 ILE A CA 1
ATOM 1003 C C . ILE A 1 126 ? 5.741 5.729 -12.491 1.00 98.56 126 ILE A C 1
ATOM 1005 O O . ILE A 1 126 ? 6.408 6.034 -13.482 1.00 98.56 126 ILE A O 1
ATOM 1009 N N . ILE A 1 127 ? 4.453 5.399 -12.553 1.00 98.75 127 ILE A N 1
ATOM 1010 C CA . ILE A 1 127 ? 3.664 5.390 -13.787 1.00 98.75 127 ILE A CA 1
ATOM 1011 C C . ILE A 1 127 ? 2.698 6.563 -13.762 1.00 98.75 127 ILE A C 1
ATOM 1013 O O . ILE A 1 127 ? 2.006 6.797 -12.775 1.00 98.75 127 ILE A O 1
ATOM 1017 N N . GLU A 1 128 ? 2.669 7.300 -14.859 1.00 98.62 128 GLU A N 1
ATOM 1018 C CA . GLU A 1 128 ? 1.694 8.334 -15.142 1.00 98.62 128 GLU A CA 1
ATOM 1019 C C . GLU A 1 128 ? 0.485 7.743 -15.867 1.00 98.62 128 GLU A C 1
ATOM 1021 O O . GLU A 1 128 ? 0.629 7.050 -16.877 1.00 98.62 128 GLU A O 1
ATOM 1026 N N . HIS A 1 129 ? -0.706 8.086 -15.391 1.00 98.00 129 HIS A N 1
ATOM 1027 C CA . HIS A 1 129 ? -1.977 7.718 -15.991 1.00 98.00 129 HIS A CA 1
ATOM 1028 C C . HIS A 1 129 ? -2.787 8.967 -16.323 1.00 98.00 129 HIS A C 1
ATOM 1030 O O . HIS A 1 129 ? -2.731 9.977 -15.620 1.00 98.00 129 HIS A O 1
ATOM 1036 N N . ASN A 1 130 ? -3.596 8.876 -17.375 1.00 95.56 130 ASN A N 1
ATOM 1037 C CA . ASN A 1 130 ? -4.562 9.906 -17.725 1.00 95.56 130 ASN A CA 1
ATOM 1038 C C . ASN A 1 130 ? -5.910 9.252 -18.035 1.00 95.56 130 ASN A C 1
ATOM 1040 O O . ASN A 1 130 ? -6.031 8.468 -18.976 1.00 95.56 130 ASN A O 1
ATOM 1044 N N . LEU A 1 131 ? -6.924 9.572 -17.232 1.00 93.69 131 LEU A N 1
ATOM 1045 C CA . LEU A 1 131 ? -8.296 9.114 -17.422 1.00 93.69 131 LEU A CA 1
ATOM 1046 C C . LEU A 1 131 ? -9.203 10.331 -17.588 1.00 93.69 131 LEU A C 1
ATOM 1048 O O . LEU A 1 131 ? -9.429 11.063 -16.631 1.00 93.69 131 LEU A O 1
ATOM 1052 N N . ASN A 1 132 ? -9.750 10.538 -18.788 1.00 90.50 132 ASN A N 1
ATOM 1053 C CA . ASN A 1 132 ? -10.653 11.656 -19.100 1.00 90.50 132 ASN A CA 1
ATOM 1054 C C . ASN A 1 132 ? -10.120 13.016 -18.592 1.00 90.50 132 ASN A C 1
ATOM 1056 O O . ASN A 1 132 ? -10.820 13.729 -17.875 1.00 90.50 132 ASN A O 1
ATOM 1060 N N . ASN A 1 133 ? -8.869 13.348 -18.929 1.00 88.31 133 ASN A N 1
ATOM 1061 C CA . ASN A 1 133 ? -8.147 14.558 -18.501 1.00 88.31 133 ASN A CA 1
ATOM 1062 C C . ASN A 1 133 ? -7.827 14.640 -16.999 1.00 88.31 133 ASN A C 1
ATOM 1064 O O . ASN A 1 133 ? -7.299 15.650 -16.540 1.00 88.31 133 ASN A O 1
ATOM 1068 N N . THR A 1 134 ? -8.101 13.588 -16.228 1.00 93.12 134 THR A N 1
ATOM 1069 C CA . THR A 1 134 ? -7.602 13.458 -14.857 1.00 93.12 134 THR A CA 1
ATOM 1070 C C . THR A 1 134 ? -6.271 12.725 -14.889 1.00 93.12 134 THR A C 1
ATOM 1072 O O . THR A 1 134 ? -6.223 11.506 -15.084 1.00 93.12 134 THR A O 1
ATOM 1075 N N . ARG A 1 135 ? -5.190 13.483 -14.700 1.00 96.00 135 ARG A N 1
ATOM 1076 C CA . ARG A 1 135 ? -3.832 12.955 -14.584 1.00 96.00 135 ARG A CA 1
ATOM 1077 C C . ARG A 1 135 ? -3.544 12.554 -13.141 1.00 96.00 135 ARG A C 1
ATOM 1079 O O . ARG A 1 135 ? -3.810 13.315 -12.213 1.00 96.00 135 ARG A O 1
ATOM 1086 N N . PHE A 1 136 ? -2.999 11.362 -12.955 1.00 97.56 136 PHE A N 1
ATOM 1087 C CA . PHE A 1 136 ? -2.558 10.865 -11.655 1.00 97.56 136 PHE A CA 1
ATOM 1088 C C . PHE A 1 136 ? -1.400 9.894 -11.838 1.00 97.56 136 PHE A C 1
ATOM 1090 O O . PHE A 1 136 ? -1.083 9.483 -12.955 1.00 97.56 136 PHE A O 1
ATOM 1097 N N . PHE A 1 137 ? -0.768 9.532 -10.733 1.00 98.50 137 PHE A N 1
ATOM 1098 C CA . PHE A 1 137 ? 0.419 8.699 -10.741 1.00 98.50 137 PHE A CA 1
ATOM 1099 C C . PHE A 1 137 ? 0.240 7.526 -9.797 1.00 98.50 137 PHE A C 1
ATOM 1101 O O . PHE A 1 137 ? -0.418 7.652 -8.767 1.00 98.50 137 PHE A O 1
ATOM 1108 N N . THR A 1 138 ? 0.845 6.398 -10.141 1.00 98.69 138 THR A N 1
ATOM 1109 C CA . THR A 1 138 ? 0.993 5.253 -9.240 1.00 98.69 138 THR A CA 1
ATOM 1110 C C . THR A 1 138 ? 2.468 4.991 -9.000 1.00 98.69 138 THR A C 1
ATOM 1112 O O . THR A 1 138 ? 3.251 4.973 -9.952 1.00 98.69 138 THR A O 1
ATOM 1115 N N . LEU A 1 139 ? 2.828 4.811 -7.738 1.00 98.62 139 LEU A N 1
ATOM 1116 C CA . LEU A 1 139 ? 4.170 4.535 -7.253 1.00 98.62 139 LEU A CA 1
ATOM 1117 C C . LEU A 1 139 ? 4.221 3.074 -6.806 1.00 98.62 139 LEU A C 1
ATOM 1119 O O . LEU A 1 139 ? 3.366 2.655 -6.028 1.00 98.62 139 LEU A O 1
ATOM 1123 N N . TYR A 1 140 ? 5.218 2.337 -7.291 1.00 98.69 140 TYR A N 1
ATOM 1124 C CA . TYR A 1 140 ? 5.476 0.936 -6.958 1.00 98.69 140 TYR A CA 1
ATOM 1125 C C . TYR A 1 140 ? 6.867 0.842 -6.341 1.00 98.69 140 TYR A C 1
ATOM 1127 O O . TYR A 1 140 ? 7.866 0.967 -7.053 1.00 98.69 140 TYR A O 1
ATOM 1135 N N . GLY A 1 141 ? 6.918 0.704 -5.020 1.00 98.12 141 GLY A N 1
ATOM 1136 C CA . GLY A 1 141 ? 8.156 0.576 -4.257 1.00 98.12 141 GLY A CA 1
ATOM 1137 C C . GLY A 1 141 ? 8.564 -0.874 -4.020 1.00 98.12 141 GLY A C 1
ATOM 1138 O O . GLY A 1 141 ? 7.792 -1.804 -4.254 1.00 98.12 141 GLY A O 1
ATOM 1139 N N . HIS A 1 142 ? 9.773 -1.036 -3.490 1.00 97.88 142 HIS A N 1
ATOM 1140 C CA . HIS A 1 142 ? 10.364 -2.294 -3.031 1.00 97.88 142 HIS A CA 1
ATOM 1141 C C . HIS A 1 142 ? 10.537 -3.337 -4.140 1.00 97.88 142 HIS A C 1
ATOM 1143 O O . HIS A 1 142 ? 10.539 -4.541 -3.882 1.00 97.88 142 HIS A O 1
ATOM 1149 N N . LEU A 1 143 ? 10.710 -2.880 -5.384 1.00 98.25 143 LEU A N 1
ATOM 1150 C CA . LEU A 1 143 ? 10.973 -3.751 -6.526 1.00 98.25 143 LEU A CA 1
ATOM 1151 C C . LEU A 1 143 ? 12.449 -4.176 -6.581 1.00 98.25 143 LEU A C 1
ATOM 1153 O O . LEU A 1 143 ? 13.327 -3.495 -6.042 1.00 98.25 143 LEU A O 1
ATOM 1157 N N . SER A 1 144 ? 12.727 -5.293 -7.254 1.00 97.06 144 SER A N 1
ATOM 1158 C CA . SER A 1 144 ? 14.089 -5.747 -7.526 1.00 97.06 144 SER A CA 1
ATOM 1159 C C . SER A 1 144 ? 14.712 -4.975 -8.679 1.00 97.06 144 SER A C 1
ATOM 1161 O O . SER A 1 144 ? 14.053 -4.682 -9.683 1.00 97.06 144 SER A O 1
ATOM 1163 N N . TYR A 1 145 ? 16.004 -4.680 -8.562 1.00 95.69 145 TYR A N 1
ATOM 1164 C CA . TYR A 1 145 ? 16.733 -3.925 -9.577 1.00 95.69 145 TYR A CA 1
ATOM 1165 C C . TYR A 1 145 ? 16.755 -4.638 -10.926 1.00 95.69 145 TYR A C 1
ATOM 1167 O O . TYR A 1 145 ? 16.390 -4.049 -11.944 1.00 95.69 145 TYR A O 1
ATOM 1175 N N . GLU A 1 146 ? 17.115 -5.921 -10.924 1.00 96.75 146 GLU A N 1
ATOM 1176 C CA . GLU A 1 146 ? 17.225 -6.723 -12.142 1.00 96.75 146 GLU A CA 1
ATOM 1177 C C . GLU A 1 146 ? 15.902 -6.768 -12.917 1.00 96.75 146 GLU A C 1
ATOM 1179 O O . GLU A 1 146 ? 15.884 -6.586 -14.135 1.00 96.75 146 GLU A O 1
ATOM 1184 N N . SER A 1 147 ? 14.777 -6.929 -12.211 1.00 97.31 147 SER A N 1
ATOM 1185 C CA . SER A 1 147 ? 13.462 -7.043 -12.847 1.00 97.31 147 SER A CA 1
ATOM 1186 C C . SER A 1 147 ? 12.942 -5.744 -13.453 1.00 97.31 147 SER A C 1
ATOM 1188 O O . SER A 1 147 ? 11.931 -5.793 -14.144 1.00 97.31 147 SER A O 1
ATOM 1190 N N . CYS A 1 148 ? 13.594 -4.606 -13.198 1.00 97.19 148 CYS A N 1
ATOM 1191 C CA . CYS A 1 148 ? 13.187 -3.296 -13.704 1.00 97.19 148 CYS A CA 1
ATOM 1192 C C . CYS A 1 148 ? 14.086 -2.787 -14.844 1.00 97.19 148 CYS A C 1
ATOM 1194 O O . CYS A 1 148 ? 13.808 -1.729 -15.407 1.00 97.19 148 CYS A O 1
ATOM 1196 N N . LEU A 1 149 ? 15.147 -3.520 -15.217 1.00 96.56 149 LEU A N 1
ATOM 1197 C CA . LEU A 1 149 ? 16.121 -3.104 -16.239 1.00 96.56 149 LEU A CA 1
ATOM 1198 C C . LEU A 1 149 ? 15.519 -2.913 -17.640 1.00 96.56 149 LEU A C 1
ATOM 1200 O O . LEU A 1 149 ? 16.080 -2.191 -18.466 1.00 96.56 149 LEU A O 1
ATOM 1204 N N . HIS A 1 150 ? 14.384 -3.555 -17.927 1.00 96.88 150 HIS A N 1
ATOM 1205 C CA . HIS A 1 150 ? 13.677 -3.411 -19.201 1.00 96.88 150 HIS A CA 1
ATOM 1206 C C . HIS A 1 150 ? 12.877 -2.108 -19.304 1.00 96.88 150 HIS A C 1
ATOM 1208 O O . HIS A 1 150 ? 12.425 -1.771 -20.400 1.00 96.88 150 HIS A O 1
ATOM 1214 N N . LEU A 1 151 ? 12.687 -1.387 -18.195 1.00 97.94 151 LEU A N 1
ATOM 1215 C CA . LEU A 1 151 ? 11.904 -0.159 -18.149 1.00 97.94 151 LEU A CA 1
ATOM 1216 C C . LEU A 1 151 ? 12.753 1.078 -18.445 1.00 97.94 151 LEU A C 1
ATOM 1218 O O . LEU A 1 151 ? 13.902 1.196 -18.022 1.00 97.94 151 LEU A O 1
ATOM 1222 N N . LYS A 1 152 ? 12.156 2.054 -19.135 1.00 97.50 152 LYS A N 1
ATOM 1223 C CA . LYS A 1 152 ? 12.782 3.351 -19.428 1.00 97.50 152 LYS A CA 1
ATOM 1224 C C . LYS A 1 152 ? 11.807 4.503 -19.180 1.00 97.50 152 LYS A C 1
ATOM 1226 O O . LYS A 1 152 ? 10.627 4.366 -19.496 1.00 97.50 152 LYS A O 1
ATOM 1231 N N . PRO A 1 153 ? 12.263 5.664 -18.673 1.00 97.75 153 PRO A N 1
ATOM 1232 C CA . PRO A 1 153 ? 11.437 6.867 -18.651 1.00 97.75 153 PRO A CA 1
ATOM 1233 C C . PRO A 1 153 ? 10.848 7.181 -20.033 1.00 97.75 153 PRO A C 1
ATOM 1235 O O . PRO A 1 153 ? 11.510 6.992 -21.051 1.00 97.75 153 PRO A O 1
ATOM 1238 N N . GLN A 1 154 ? 9.612 7.679 -20.051 1.00 98.19 154 GLN A N 1
ATOM 1239 C CA . GLN A 1 154 ? 8.791 7.951 -21.239 1.00 98.19 154 GLN A CA 1
ATOM 1240 C C . GLN A 1 154 ? 8.320 6.712 -22.022 1.00 98.19 154 GLN A C 1
ATOM 1242 O O . GLN A 1 154 ? 7.668 6.848 -23.055 1.00 98.19 154 GLN A O 1
ATOM 1247 N N . GLN A 1 155 ? 8.582 5.499 -21.532 1.00 98.19 155 GLN A N 1
ATOM 1248 C CA . GLN A 1 155 ? 8.049 4.278 -22.131 1.00 98.19 155 GLN A CA 1
ATOM 1249 C C . GLN A 1 155 ? 6.539 4.151 -21.895 1.00 98.19 155 GLN A C 1
ATOM 1251 O O . GLN A 1 155 ? 6.079 4.226 -20.756 1.00 98.19 155 GLN A O 1
ATOM 1256 N N . ASN A 1 156 ? 5.782 3.874 -22.960 1.00 98.44 156 ASN A N 1
ATOM 1257 C CA . ASN A 1 156 ? 4.387 3.450 -22.847 1.00 98.44 156 ASN A CA 1
ATOM 1258 C C . ASN A 1 156 ? 4.306 2.035 -22.262 1.00 98.44 156 ASN A C 1
ATOM 1260 O O . ASN A 1 156 ? 5.002 1.123 -22.712 1.00 98.44 156 ASN A O 1
ATOM 1264 N N . ILE A 1 157 ? 3.414 1.847 -21.299 1.00 98.00 157 ILE A N 1
ATOM 1265 C CA . ILE A 1 157 ? 3.117 0.568 -20.664 1.00 98.00 157 ILE A CA 1
ATOM 1266 C C . ILE A 1 157 ? 1.635 0.275 -20.855 1.00 98.00 157 ILE A C 1
ATOM 1268 O O . ILE A 1 157 ? 0.782 1.104 -20.541 1.00 98.00 157 ILE A O 1
ATOM 1272 N N . ALA A 1 158 ? 1.321 -0.910 -21.372 1.00 98.19 158 ALA A N 1
ATOM 1273 C CA . ALA A 1 158 ? -0.051 -1.395 -21.417 1.00 98.19 158 ALA A CA 1
ATOM 1274 C C . ALA A 1 158 ? -0.472 -1.911 -20.034 1.00 98.19 158 ALA A C 1
ATOM 1276 O O . ALA A 1 158 ? 0.361 -2.434 -19.286 1.00 98.19 158 ALA A O 1
ATOM 1277 N N . ALA A 1 159 ? -1.764 -1.837 -19.712 1.00 97.44 159 ALA A N 1
ATOM 1278 C CA . ALA A 1 159 ? -2.318 -2.567 -18.575 1.00 97.44 159 ALA A CA 1
ATOM 1279 C C . ALA A 1 159 ? -1.901 -4.048 -18.633 1.00 97.44 159 ALA A C 1
ATOM 1281 O O . ALA A 1 159 ? -1.718 -4.594 -19.721 1.00 97.44 159 ALA A O 1
ATOM 1282 N N . THR A 1 160 ? -1.757 -4.691 -17.475 1.00 97.75 160 THR A N 1
ATOM 1283 C CA . THR A 1 160 ? -1.251 -6.065 -17.271 1.00 97.75 160 THR A CA 1
ATOM 1284 C C . THR A 1 160 ? 0.236 -6.294 -17.554 1.00 97.75 160 THR A C 1
ATOM 1286 O O . THR A 1 160 ? 0.747 -7.363 -17.226 1.00 97.75 160 THR A O 1
ATOM 1289 N N . SER A 1 161 ? 0.963 -5.317 -18.108 1.00 98.38 161 SER A N 1
ATOM 1290 C CA . SER A 1 161 ? 2.409 -5.470 -18.320 1.00 98.38 161 SER A CA 1
ATOM 1291 C C . SER A 1 161 ? 3.134 -5.640 -16.988 1.00 98.38 161 SER A C 1
ATOM 1293 O O . SER A 1 161 ? 2.818 -4.943 -16.022 1.00 98.38 161 SER A O 1
ATOM 1295 N N . ILE A 1 162 ? 4.148 -6.507 -16.959 1.00 98.50 162 ILE A N 1
ATOM 1296 C CA . ILE A 1 162 ? 5.054 -6.628 -15.814 1.00 98.50 162 ILE A CA 1
ATOM 1297 C C . ILE A 1 162 ? 5.942 -5.384 -15.751 1.00 98.50 162 ILE A C 1
ATOM 1299 O O . ILE A 1 162 ? 6.681 -5.076 -16.691 1.00 98.50 162 ILE A O 1
ATOM 1303 N N . ILE A 1 163 ? 5.878 -4.691 -14.619 1.00 98.19 163 ILE A N 1
ATOM 1304 C CA . ILE A 1 163 ? 6.665 -3.484 -14.327 1.00 98.19 163 ILE A CA 1
ATOM 1305 C C . ILE A 1 163 ? 7.791 -3.751 -13.324 1.00 98.19 163 ILE A C 1
ATOM 1307 O O . ILE A 1 163 ? 8.551 -2.853 -12.988 1.00 98.19 163 ILE A O 1
ATOM 1311 N N . GLY A 1 164 ? 7.903 -4.989 -12.856 1.00 98.31 164 GLY A N 1
ATOM 1312 C CA . GLY A 1 164 ? 8.964 -5.441 -11.975 1.00 98.31 164 GLY A CA 1
ATOM 1313 C C . GLY A 1 164 ? 8.534 -6.668 -11.188 1.00 98.31 164 GLY A C 1
ATOM 1314 O O . GLY A 1 164 ? 7.472 -7.257 -11.414 1.00 98.31 164 GLY A O 1
ATOM 1315 N N . ARG A 1 165 ? 9.380 -7.054 -10.248 1.00 98.75 165 ARG A N 1
ATOM 1316 C CA . ARG A 1 165 ? 9.143 -8.095 -9.255 1.00 98.75 165 ARG A CA 1
ATOM 1317 C C . ARG A 1 165 ? 9.549 -7.575 -7.887 1.00 98.75 165 ARG A C 1
ATOM 1319 O O . ARG A 1 165 ? 10.390 -6.688 -7.804 1.00 98.75 165 ARG A O 1
ATOM 1326 N N . ILE A 1 166 ? 8.981 -8.135 -6.829 1.00 98.62 166 ILE A N 1
ATOM 1327 C CA . ILE A 1 166 ? 9.317 -7.750 -5.453 1.00 98.62 166 ILE A CA 1
ATOM 1328 C C . ILE A 1 166 ? 10.772 -8.089 -5.137 1.00 98.62 166 ILE A C 1
ATOM 1330 O O . ILE A 1 166 ? 11.217 -9.215 -5.366 1.00 98.62 166 ILE A O 1
ATOM 1334 N N . GLY A 1 167 ? 11.499 -7.100 -4.623 1.00 98.00 167 GLY A N 1
ATOM 1335 C CA . GLY A 1 167 ? 12.881 -7.231 -4.189 1.00 98.00 167 GLY A CA 1
ATOM 1336 C C . GLY A 1 167 ? 12.991 -7.876 -2.814 1.00 98.00 167 GLY A C 1
ATOM 1337 O O . GLY A 1 167 ? 12.077 -7.815 -1.988 1.00 98.00 167 GLY A O 1
ATOM 1338 N N . ASN A 1 168 ? 14.141 -8.490 -2.562 1.00 97.00 168 ASN A N 1
ATOM 1339 C CA . ASN A 1 168 ? 14.480 -8.989 -1.232 1.00 97.00 168 ASN A CA 1
ATOM 1340 C C . ASN A 1 168 ? 15.099 -7.881 -0.360 1.00 97.00 168 ASN A C 1
ATOM 1342 O O . ASN A 1 168 ? 15.362 -6.763 -0.812 1.00 97.00 168 ASN A O 1
ATOM 1346 N N . GLU A 1 169 ? 15.374 -8.210 0.897 1.00 96.56 169 GLU A N 1
ATOM 1347 C CA . GLU A 1 169 ? 15.873 -7.294 1.918 1.00 96.56 169 GLU A CA 1
ATOM 1348 C C . GLU A 1 169 ? 17.194 -6.609 1.519 1.00 96.56 169 GLU A C 1
ATOM 1350 O O . GLU A 1 169 ? 17.472 -5.512 1.997 1.00 96.56 169 GLU A O 1
ATOM 1355 N N . GLN A 1 170 ? 18.003 -7.189 0.619 1.00 95.62 170 GLN A N 1
ATOM 1356 C CA . GLN A 1 170 ? 19.281 -6.616 0.154 1.00 95.62 170 GLN A CA 1
ATOM 1357 C C . GLN A 1 170 ? 19.119 -5.392 -0.751 1.00 95.62 170 GLN A C 1
ATOM 1359 O O . GLN A 1 170 ? 20.031 -4.568 -0.852 1.00 95.62 170 GLN A O 1
ATOM 1364 N N . GLU A 1 171 ? 17.970 -5.254 -1.404 1.00 94.69 171 GLU A N 1
ATOM 1365 C CA . GLU A 1 171 ? 17.750 -4.242 -2.444 1.00 94.69 171 GLU A CA 1
ATOM 1366 C C . GLU A 1 171 ? 16.472 -3.427 -2.244 1.00 94.69 171 GLU A C 1
ATOM 1368 O O . GLU A 1 171 ? 16.359 -2.328 -2.780 1.00 94.69 171 GLU A O 1
ATOM 1373 N N . ASN A 1 172 ? 15.531 -3.918 -1.434 1.00 95.31 172 ASN A N 1
ATOM 1374 C CA . ASN A 1 172 ? 14.240 -3.271 -1.230 1.00 95.31 172 ASN A CA 1
ATOM 1375 C C . ASN A 1 172 ? 14.260 -2.136 -0.190 1.00 95.31 172 ASN A C 1
ATOM 1377 O O . ASN A 1 172 ? 13.198 -1.636 0.158 1.00 95.31 172 ASN A O 1
ATOM 1381 N N . GLY A 1 173 ? 15.434 -1.748 0.322 1.00 93.69 173 GLY A N 1
ATOM 1382 C CA . GLY A 1 173 ? 15.573 -0.790 1.426 1.00 93.69 173 GLY A CA 1
ATOM 1383 C C . GLY A 1 173 ? 15.648 -1.426 2.822 1.00 93.69 173 GLY A C 1
ATOM 1384 O O . GLY A 1 173 ? 15.637 -0.706 3.816 1.00 93.69 173 GLY A O 1
ATOM 1385 N N . GLY A 1 174 ? 15.768 -2.754 2.933 1.00 94.69 174 GLY A N 1
ATOM 1386 C CA . GLY A 1 174 ? 15.840 -3.452 4.224 1.00 94.69 174 GLY A CA 1
ATOM 1387 C C . GLY A 1 174 ? 14.474 -3.600 4.893 1.00 94.69 174 GLY A C 1
ATOM 1388 O O . GLY A 1 174 ? 14.359 -3.514 6.115 1.00 94.69 174 GLY A O 1
ATOM 1389 N N . TRP A 1 175 ? 13.435 -3.790 4.085 1.00 95.31 175 TRP A N 1
ATOM 1390 C CA . TRP A 1 175 ? 12.068 -4.026 4.530 1.00 95.31 175 TRP A CA 1
ATOM 1391 C C . TRP A 1 175 ? 11.707 -5.507 4.432 1.00 95.31 175 TRP A C 1
ATOM 1393 O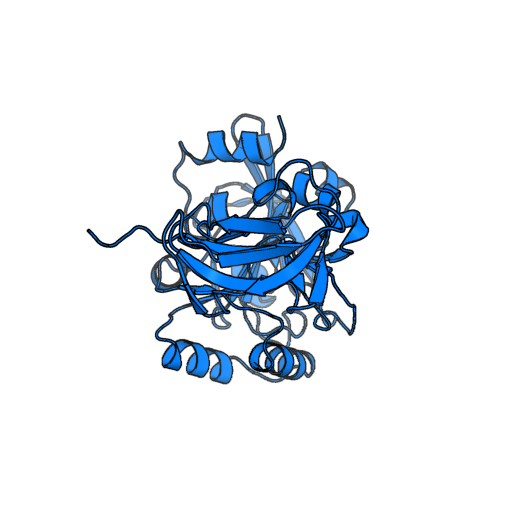 O . TRP A 1 175 ? 12.210 -6.183 3.534 1.00 95.31 175 TRP A O 1
ATOM 1403 N N . PRO A 1 176 ? 10.801 -6.026 5.282 1.00 96.62 176 PRO A N 1
ATOM 1404 C CA . PRO A 1 176 ? 10.159 -7.305 4.997 1.00 96.62 176 PRO A CA 1
ATOM 1405 C C . PRO A 1 176 ? 9.589 -7.296 3.567 1.00 96.62 176 PRO A C 1
ATOM 1407 O O . PRO A 1 176 ? 9.059 -6.260 3.171 1.00 96.62 176 PRO A O 1
ATOM 1410 N N . PRO A 1 177 ? 9.703 -8.367 2.764 1.00 97.81 177 PRO A N 1
ATOM 1411 C CA . PRO A 1 177 ? 9.292 -8.335 1.360 1.00 97.81 177 PRO A CA 1
ATOM 1412 C C . PRO A 1 177 ? 7.814 -7.965 1.182 1.00 97.81 177 PRO A C 1
ATOM 1414 O O . PRO A 1 177 ? 6.927 -8.608 1.744 1.00 97.81 177 PRO A O 1
ATOM 1417 N N . HIS A 1 178 ? 7.554 -6.901 0.422 1.00 98.06 178 HIS A N 1
ATOM 1418 C CA . HIS A 1 178 ? 6.210 -6.401 0.140 1.00 98.06 178 HIS A CA 1
ATOM 1419 C C . HIS A 1 178 ? 6.213 -5.485 -1.089 1.00 98.06 178 HIS A C 1
ATOM 1421 O O . HIS A 1 178 ? 7.261 -4.987 -1.490 1.00 98.06 178 HIS A O 1
ATOM 1427 N N . LEU A 1 179 ? 5.038 -5.242 -1.669 1.00 98.62 179 LEU A N 1
ATOM 1428 C CA . LEU A 1 179 ? 4.800 -4.145 -2.606 1.00 98.62 179 LEU A CA 1
ATOM 1429 C C . LEU A 1 179 ? 4.308 -2.929 -1.832 1.00 98.62 179 LEU A C 1
ATOM 1431 O O . LEU A 1 179 ? 3.267 -3.025 -1.191 1.00 98.62 179 LEU A O 1
ATOM 1435 N N . HIS A 1 180 ? 4.967 -1.785 -1.979 1.00 98.38 180 HIS A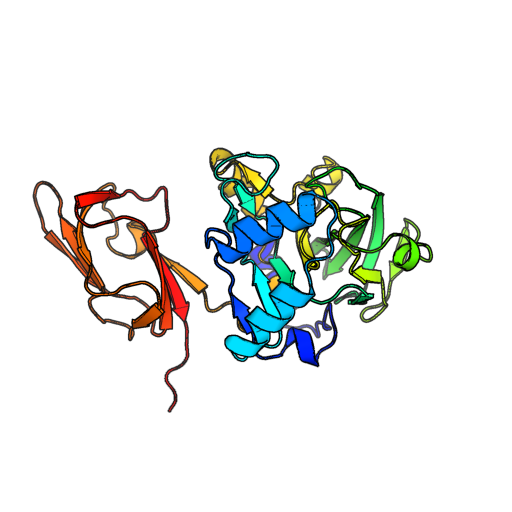 N 1
ATOM 1436 C CA . HIS A 1 180 ? 4.361 -0.503 -1.626 1.00 98.38 180 HIS A CA 1
ATOM 1437 C C . HIS A 1 180 ? 3.639 0.071 -2.844 1.00 98.38 180 HIS A C 1
ATOM 1439 O O . HIS A 1 180 ? 4.290 0.386 -3.844 1.00 98.38 180 HIS A O 1
ATOM 1445 N N . LEU A 1 181 ? 2.317 0.224 -2.766 1.00 98.50 181 LEU A N 1
ATOM 1446 C CA . LEU A 1 181 ? 1.515 0.881 -3.794 1.00 98.50 181 LEU A CA 1
ATOM 1447 C C . LEU A 1 181 ? 0.969 2.207 -3.268 1.00 98.50 181 LEU A C 1
ATOM 1449 O O . LEU A 1 181 ? 0.244 2.228 -2.280 1.00 98.50 181 LEU A O 1
ATOM 1453 N N . GLN A 1 182 ? 1.222 3.301 -3.979 1.00 98.25 182 GLN A N 1
ATOM 1454 C CA . GLN A 1 182 ? 0.663 4.615 -3.653 1.00 98.25 182 GLN A CA 1
ATOM 1455 C C . GLN A 1 182 ? 0.092 5.282 -4.903 1.00 98.25 182 GLN A C 1
ATOM 1457 O O . GLN A 1 182 ? 0.698 5.237 -5.971 1.00 98.25 182 GLN A O 1
ATOM 1462 N N . ILE A 1 183 ? -1.070 5.926 -4.777 1.00 97.94 183 ILE A N 1
ATOM 1463 C CA . ILE A 1 183 ? -1.573 6.862 -5.789 1.00 97.94 183 ILE A CA 1
ATOM 1464 C C . ILE A 1 183 ? -1.088 8.259 -5.403 1.00 97.94 183 ILE A C 1
ATOM 1466 O O . ILE A 1 183 ? -1.055 8.582 -4.223 1.00 97.94 183 ILE A O 1
ATOM 1470 N N . SER A 1 184 ? -0.716 9.094 -6.370 1.00 97.56 184 SER A N 1
ATOM 1471 C CA . SER A 1 184 ? -0.263 10.463 -6.118 1.00 97.56 184 SER A CA 1
ATOM 1472 C C . SER A 1 184 ? -0.788 11.450 -7.160 1.00 97.56 184 SER A C 1
ATOM 1474 O O . SER A 1 184 ? -1.006 11.113 -8.329 1.00 97.56 184 SER A O 1
ATOM 1476 N N . SER A 1 185 ? -0.997 12.689 -6.724 1.00 95.88 185 SER A N 1
ATOM 1477 C CA . SER A 1 185 ? -1.339 13.820 -7.585 1.00 95.88 185 SER A CA 1
ATOM 1478 C C . SER A 1 185 ? -0.131 14.336 -8.370 1.00 95.88 185 SER A C 1
ATOM 1480 O O . SER A 1 185 ? 1.017 14.203 -7.950 1.00 95.88 185 SER A O 1
ATOM 1482 N N . GLU A 1 186 ? -0.396 15.021 -9.480 1.00 94.75 186 GLU A N 1
ATOM 1483 C CA . GLU A 1 186 ? 0.646 15.683 -10.271 1.00 94.75 186 GLU A CA 1
ATOM 1484 C C . GLU A 1 186 ? 1.476 16.695 -9.472 1.00 94.75 186 GLU A C 1
ATOM 1486 O O . GLU A 1 186 ? 2.689 16.776 -9.653 1.00 94.75 186 GLU A O 1
ATOM 1491 N N . GLN A 1 187 ? 0.843 17.426 -8.554 1.00 94.44 187 GLN A N 1
ATOM 1492 C CA . GLN A 1 187 ? 1.507 18.445 -7.744 1.00 94.44 187 GLN A CA 1
ATOM 1493 C C . GLN A 1 187 ? 2.664 17.866 -6.917 1.00 94.44 187 GLN A C 1
ATOM 1495 O O . GLN A 1 187 ? 3.759 18.427 -6.920 1.00 94.44 187 GLN A O 1
ATOM 1500 N N . LEU A 1 188 ? 2.450 16.730 -6.242 1.00 94.75 188 LEU A N 1
ATOM 1501 C CA . LEU A 1 188 ? 3.502 16.092 -5.444 1.00 94.75 188 LEU A CA 1
ATOM 1502 C C . LEU A 1 188 ? 4.646 15.587 -6.328 1.00 94.75 188 LEU A C 1
ATOM 1504 O O . LEU A 1 188 ? 5.813 15.822 -6.020 1.00 94.75 188 LEU A O 1
ATOM 1508 N N . ILE A 1 189 ? 4.316 14.964 -7.463 1.00 94.31 189 ILE A N 1
ATOM 1509 C CA . ILE A 1 189 ? 5.312 14.444 -8.408 1.00 94.31 189 ILE A CA 1
ATOM 1510 C C . ILE A 1 189 ? 6.181 15.563 -8.988 1.00 94.31 189 ILE A C 1
ATOM 1512 O O . ILE A 1 189 ? 7.402 15.413 -9.046 1.00 94.31 189 ILE A O 1
ATOM 1516 N N . ASN A 1 190 ? 5.583 16.693 -9.378 1.00 92.75 190 ASN A N 1
ATOM 1517 C CA . ASN A 1 190 ? 6.314 17.837 -9.931 1.00 92.75 190 ASN A CA 1
ATOM 1518 C C . ASN A 1 190 ? 7.242 18.489 -8.896 1.00 92.75 190 ASN A C 1
ATOM 1520 O O . ASN A 1 190 ? 8.338 18.922 -9.243 1.00 92.75 190 ASN A O 1
ATOM 1524 N N . ASN A 1 191 ? 6.859 18.463 -7.618 1.00 92.31 191 ASN A N 1
ATOM 1525 C CA . ASN A 1 191 ? 7.694 18.929 -6.509 1.00 92.31 191 ASN A CA 1
ATOM 1526 C C . ASN A 1 191 ? 8.745 17.896 -6.064 1.00 92.31 191 ASN A C 1
ATOM 1528 O O . ASN A 1 191 ? 9.402 18.089 -5.044 1.00 92.31 191 ASN A O 1
ATOM 1532 N N . SER A 1 192 ? 8.906 16.792 -6.805 1.00 90.81 192 SER A N 1
ATOM 1533 C CA . SER A 1 192 ? 9.778 15.665 -6.446 1.00 90.81 192 SER A CA 1
ATOM 1534 C C . SER A 1 192 ? 9.509 15.096 -5.049 1.00 90.81 192 SER A C 1
ATOM 1536 O O . SER A 1 192 ? 10.409 14.574 -4.392 1.00 90.81 192 SER A O 1
ATOM 1538 N N . ASN A 1 193 ? 8.260 15.194 -4.599 1.00 89.31 193 ASN A N 1
ATOM 1539 C CA . ASN A 1 193 ? 7.829 14.720 -3.302 1.00 89.31 193 ASN A CA 1
ATOM 1540 C C . ASN A 1 193 ? 7.227 13.322 -3.441 1.00 89.31 193 ASN A C 1
ATOM 1542 O O . ASN A 1 193 ? 6.075 13.147 -3.841 1.00 89.31 193 ASN A O 1
ATOM 1546 N N . PHE A 1 194 ? 8.048 12.327 -3.124 1.00 89.12 194 PHE A N 1
ATOM 1547 C CA . PHE A 1 194 ? 7.699 10.916 -3.225 1.00 89.12 194 PHE A CA 1
ATOM 1548 C C . PHE A 1 194 ? 7.630 10.266 -1.847 1.00 89.12 194 PHE A C 1
ATOM 1550 O O . PHE A 1 194 ? 7.956 9.097 -1.738 1.00 89.12 194 PHE A O 1
ATOM 1557 N N . PHE A 1 195 ? 7.294 10.984 -0.773 1.00 92.81 195 PHE A N 1
ATOM 1558 C CA . PHE A 1 195 ? 7.251 10.362 0.553 1.00 92.81 195 PHE A CA 1
ATOM 1559 C C . PHE A 1 195 ? 6.224 9.224 0.609 1.00 92.81 195 PHE A C 1
ATOM 1561 O O . PHE A 1 195 ? 5.102 9.381 0.129 1.00 92.81 195 PHE A O 1
ATOM 1568 N N . GLY A 1 196 ? 6.634 8.092 1.190 1.00 91.25 196 GLY A N 1
ATOM 1569 C CA . GLY A 1 196 ? 5.772 6.917 1.406 1.00 91.25 196 GLY A CA 1
ATOM 1570 C C . GLY A 1 196 ? 5.118 6.926 2.783 1.00 91.25 196 GLY A C 1
ATOM 1571 O O . GLY A 1 196 ? 4.125 6.246 3.030 1.00 91.25 196 GLY A O 1
ATOM 1572 N N . ALA A 1 197 ? 5.660 7.741 3.687 1.00 92.00 197 ALA A N 1
ATOM 1573 C CA . ALA A 1 197 ? 5.063 8.079 4.962 1.00 92.00 197 ALA A CA 1
ATOM 1574 C C . ALA A 1 197 ? 5.476 9.499 5.369 1.00 92.00 197 ALA A C 1
ATOM 1576 O O . ALA A 1 197 ? 6.563 9.961 5.012 1.00 92.00 197 ALA A O 1
ATOM 1577 N N . VAL A 1 198 ? 4.618 10.183 6.120 1.00 90.25 198 VAL A N 1
ATOM 1578 C CA . VAL A 1 198 ? 4.829 11.567 6.574 1.00 90.25 198 VAL A CA 1
ATOM 1579 C C . VAL A 1 198 ? 4.494 11.722 8.047 1.00 90.25 198 VAL A C 1
ATOM 1581 O O . VAL A 1 198 ? 3.821 10.877 8.625 1.00 90.25 198 VAL A O 1
ATOM 1584 N N . ASP A 1 199 ? 4.964 12.802 8.663 1.00 88.38 199 ASP A N 1
ATOM 1585 C CA . ASP A 1 199 ? 4.608 13.129 10.043 1.00 88.38 199 ASP A CA 1
ATOM 1586 C C . ASP A 1 199 ? 3.089 13.336 10.194 1.00 88.38 199 ASP A C 1
ATOM 1588 O O . ASP A 1 199 ? 2.432 13.881 9.297 1.00 88.38 199 ASP A O 1
ATOM 1592 N N . GLN A 1 200 ? 2.528 12.913 11.330 1.00 80.12 200 GLN A N 1
ATOM 1593 C CA . GLN A 1 200 ? 1.102 13.050 11.632 1.00 80.12 200 GLN A CA 1
ATOM 1594 C C . GLN A 1 200 ? 0.592 14.493 11.466 1.00 80.12 200 GLN A C 1
ATOM 1596 O O . GLN A 1 200 ? -0.533 14.684 11.002 1.00 80.12 200 GLN A O 1
ATOM 1601 N N . LEU A 1 201 ? 1.414 15.502 11.776 1.00 80.31 201 LEU A N 1
ATOM 1602 C CA . LEU A 1 201 ? 1.035 16.917 11.706 1.00 80.31 201 LEU A CA 1
ATOM 1603 C C . LEU A 1 201 ? 0.727 17.395 10.281 1.00 80.31 201 LEU A C 1
ATOM 1605 O O . LEU A 1 201 ? -0.094 18.292 10.101 1.00 80.31 201 LEU A O 1
ATOM 1609 N N . VAL A 1 202 ? 1.356 16.794 9.267 1.00 84.81 202 VAL A N 1
ATOM 1610 C CA . VAL A 1 202 ? 1.161 17.165 7.852 1.00 84.81 202 VAL A CA 1
ATOM 1611 C C . VAL A 1 202 ? 0.326 16.143 7.081 1.00 84.81 202 VAL A C 1
ATOM 1613 O O . VAL A 1 202 ? -0.084 16.397 5.949 1.00 84.81 202 VAL A O 1
ATOM 1616 N N . ALA A 1 203 ? 0.027 14.990 7.684 1.00 78.50 203 ALA A N 1
ATOM 1617 C CA . ALA A 1 203 ? -0.639 13.877 7.018 1.00 78.50 203 ALA A CA 1
ATOM 1618 C C . ALA A 1 203 ? -1.981 14.256 6.381 1.00 78.50 203 ALA A C 1
ATOM 1620 O O . ALA A 1 203 ? -2.267 13.832 5.263 1.00 78.50 203 ALA A O 1
ATOM 1621 N N . LYS A 1 204 ? -2.781 15.100 7.048 1.00 77.50 204 LYS A N 1
ATOM 1622 C CA . LYS A 1 204 ? -4.085 15.545 6.530 1.00 77.50 204 LYS A CA 1
ATOM 1623 C C . LYS A 1 204 ? -3.967 16.171 5.141 1.00 77.50 204 LYS A C 1
ATOM 1625 O O . LYS A 1 204 ? -4.804 15.892 4.291 1.00 77.50 204 LYS A O 1
ATOM 1630 N N . GLU A 1 205 ? -2.939 16.982 4.904 1.00 82.75 205 GLU A N 1
ATOM 1631 C CA . GLU A 1 205 ? -2.695 17.608 3.602 1.00 82.75 205 GLU A CA 1
ATOM 1632 C C . GLU A 1 205 ? -2.267 16.563 2.567 1.00 82.75 205 GLU A C 1
ATOM 1634 O O . GLU A 1 205 ? -2.890 16.444 1.511 1.00 82.75 205 GLU A O 1
ATOM 1639 N N . TYR A 1 206 ? -1.267 15.740 2.889 1.00 87.19 206 TYR A N 1
ATOM 1640 C CA . TYR A 1 206 ? -0.737 14.726 1.972 1.00 87.19 206 TYR A CA 1
ATOM 1641 C C . TYR A 1 206 ? -1.792 13.709 1.530 1.00 87.19 206 TYR A C 1
ATOM 1643 O O . TYR A 1 206 ? -1.851 13.358 0.352 1.00 87.19 206 TYR A O 1
ATOM 1651 N N . LEU A 1 207 ? -2.675 13.280 2.432 1.00 82.31 207 LEU A N 1
ATOM 1652 C CA . LEU A 1 207 ? -3.744 12.327 2.119 1.00 82.31 207 LEU A CA 1
ATOM 1653 C C . LEU A 1 207 ? -4.773 12.890 1.121 1.00 82.31 207 LEU A C 1
ATOM 1655 O O . LEU A 1 207 ? -5.438 12.120 0.429 1.00 82.31 207 LEU A O 1
ATOM 1659 N N . THR A 1 208 ? -4.887 14.217 0.968 1.00 82.00 208 THR A N 1
ATOM 1660 C CA . THR A 1 208 ? -5.718 14.802 -0.106 1.00 82.00 208 THR A CA 1
ATOM 1661 C C . THR A 1 208 ? -5.115 14.600 -1.499 1.00 82.00 208 THR A C 1
ATOM 1663 O O . THR A 1 208 ? -5.845 14.572 -2.496 1.00 82.00 208 THR A O 1
ATOM 1666 N N . HIS A 1 209 ? -3.793 14.421 -1.561 1.00 90.62 209 HIS A N 1
ATOM 1667 C CA . HIS A 1 209 ? -3.013 14.218 -2.777 1.00 90.62 209 HIS A CA 1
ATOM 1668 C C . HIS A 1 209 ? -2.666 12.749 -3.037 1.00 90.62 209 HIS A C 1
ATOM 1670 O O . HIS A 1 209 ? -2.365 12.408 -4.183 1.00 90.62 209 HIS A O 1
ATOM 1676 N N . CYS A 1 210 ? -2.734 11.895 -2.014 1.00 92.25 210 CYS A N 1
ATOM 1677 C CA . CYS A 1 210 ? -2.416 10.474 -2.091 1.00 92.25 210 CYS A CA 1
ATOM 1678 C C . CYS A 1 210 ? -3.643 9.608 -1.774 1.00 92.25 210 CYS A C 1
ATOM 1680 O O . CYS A 1 210 ? -3.698 9.049 -0.691 1.00 92.25 210 CYS A O 1
ATOM 1682 N N . PRO A 1 211 ? -4.656 9.507 -2.655 1.00 89.44 211 PRO A N 1
ATOM 1683 C CA . PRO A 1 211 ? -5.889 8.783 -2.349 1.00 89.44 211 PRO A CA 1
ATOM 1684 C C . PRO A 1 211 ? -5.657 7.281 -2.137 1.00 89.44 211 PRO A C 1
ATOM 1686 O O . PRO A 1 211 ? -4.729 6.704 -2.703 1.00 89.44 211 PRO A O 1
ATOM 1689 N N . ASN A 1 212 ? -6.571 6.641 -1.399 1.00 90.19 212 ASN A N 1
ATOM 1690 C CA . ASN A 1 212 ? -6.500 5.216 -1.069 1.00 90.19 212 ASN A CA 1
ATOM 1691 C C . ASN A 1 212 ? -6.283 4.337 -2.332 1.00 90.19 212 ASN A C 1
ATOM 1693 O O . ASN A 1 212 ? -7.171 4.275 -3.195 1.00 90.19 212 ASN A O 1
ATOM 1697 N N . PRO A 1 213 ? -5.147 3.615 -2.433 1.00 95.06 213 PRO A N 1
ATOM 1698 C CA . PRO A 1 213 ? -4.832 2.740 -3.562 1.00 95.06 213 PRO A CA 1
ATOM 1699 C C . PRO A 1 213 ? -5.820 1.598 -3.790 1.00 95.06 213 PRO A C 1
ATOM 1701 O O . PRO A 1 213 ? -5.871 1.052 -4.893 1.00 95.06 213 PRO A O 1
ATOM 1704 N N . ASN A 1 214 ? -6.663 1.261 -2.809 1.00 91.69 214 ASN A N 1
ATOM 1705 C CA . ASN A 1 214 ? -7.691 0.244 -2.986 1.00 91.69 214 ASN A CA 1
ATOM 1706 C C . ASN A 1 214 ? -8.767 0.635 -4.017 1.00 91.69 214 ASN A C 1
ATOM 1708 O O . ASN A 1 214 ? -9.498 -0.220 -4.519 1.00 91.69 214 ASN A O 1
ATOM 1712 N N . LEU A 1 215 ? -8.800 1.907 -4.442 1.00 91.38 215 LEU A N 1
ATOM 1713 C CA . LEU A 1 215 ? -9.489 2.309 -5.670 1.00 91.38 215 LEU A CA 1
ATOM 1714 C C . LEU A 1 215 ? -9.081 1.436 -6.869 1.00 91.38 215 LEU A C 1
ATOM 1716 O O . LEU A 1 215 ? -9.949 1.109 -7.680 1.00 91.38 215 LEU A O 1
ATOM 1720 N N . LEU A 1 216 ? -7.801 1.055 -6.952 1.00 95.44 216 LEU A N 1
ATOM 1721 C CA . LEU A 1 216 ? -7.228 0.199 -7.990 1.00 95.44 216 LEU A CA 1
ATOM 1722 C C . LEU A 1 216 ? -7.160 -1.278 -7.579 1.00 95.44 216 LEU A C 1
ATOM 1724 O O . LEU A 1 216 ? -7.413 -2.137 -8.416 1.00 95.44 216 LEU A O 1
ATOM 1728 N N . LEU A 1 217 ? -6.838 -1.578 -6.316 1.00 95.19 217 LEU A N 1
ATOM 1729 C CA . LEU A 1 217 ? -6.652 -2.966 -5.869 1.00 95.19 217 LEU A CA 1
ATOM 1730 C C . LEU A 1 217 ? -7.959 -3.769 -5.837 1.00 95.19 217 LEU A C 1
ATOM 1732 O O . LEU A 1 217 ? -7.927 -4.973 -6.074 1.00 95.19 217 LEU A O 1
ATOM 1736 N N . LYS A 1 218 ? -9.104 -3.123 -5.570 1.00 91.12 218 LYS A N 1
ATOM 1737 C CA . LYS A 1 218 ? -10.414 -3.796 -5.469 1.00 91.12 218 LYS A CA 1
ATOM 1738 C C . LYS A 1 218 ? -10.405 -4.988 -4.501 1.00 91.12 218 LYS A C 1
ATOM 1740 O O . LYS A 1 218 ? -11.084 -5.979 -4.737 1.00 91.12 218 LYS A O 1
ATOM 1745 N N . MET A 1 219 ? -9.619 -4.891 -3.436 1.00 88.62 219 MET A N 1
ATOM 1746 C CA . MET A 1 219 ? -9.549 -5.898 -2.384 1.00 88.62 219 MET A CA 1
ATOM 1747 C C . MET A 1 219 ? -10.600 -5.606 -1.314 1.00 88.62 219 MET A C 1
ATOM 1749 O O . MET A 1 219 ? -10.944 -4.442 -1.072 1.00 88.62 219 MET A O 1
ATOM 1753 N N . GLU A 1 220 ? -11.045 -6.644 -0.614 1.00 76.81 220 GLU A N 1
ATOM 1754 C CA . GLU A 1 220 ? -11.888 -6.560 0.589 1.00 76.81 220 GLU A CA 1
ATOM 1755 C C . GLU A 1 220 ? -11.069 -6.076 1.803 1.00 76.81 220 GLU A C 1
ATOM 1757 O O . GLU A 1 220 ? -11.020 -6.692 2.853 1.00 76.81 220 GLU A O 1
ATOM 1762 N N . ILE A 1 221 ? -10.365 -4.957 1.626 1.00 72.38 221 ILE A N 1
ATOM 1763 C CA . ILE A 1 221 ? -9.622 -4.218 2.661 1.00 72.38 221 ILE A CA 1
ATOM 1764 C C . ILE A 1 221 ? -10.262 -2.843 2.924 1.00 72.38 221 ILE A C 1
ATOM 1766 O O . ILE A 1 221 ? -9.784 -2.084 3.763 1.00 72.38 221 ILE A O 1
ATOM 1770 N N . ASN A 1 222 ? -11.319 -2.500 2.169 1.00 51.59 222 ASN A N 1
ATOM 1771 C CA . ASN A 1 222 ? -12.074 -1.240 2.269 1.00 51.59 222 ASN A CA 1
ATOM 1772 C C . ASN A 1 222 ? -13.011 -1.176 3.463 1.00 51.59 222 ASN A C 1
ATOM 1774 O O . ASN A 1 222 ? -13.554 -0.114 3.737 1.00 51.59 222 ASN A O 1
ATOM 1778 N N . ASN A 1 223 ? -13.194 -2.287 4.149 1.00 58.69 223 ASN A N 1
ATOM 1779 C CA . ASN A 1 223 ? -14.166 -2.362 5.209 1.00 58.69 223 ASN A CA 1
ATOM 1780 C C . ASN A 1 223 ? -13.658 -1.696 6.495 1.00 58.69 223 ASN A C 1
ATOM 1782 O O . ASN A 1 223 ? -14.393 -1.544 7.452 1.00 58.69 223 ASN A O 1
ATOM 1786 N N . MET A 1 224 ? -12.403 -1.258 6.546 1.00 66.88 224 MET A N 1
ATOM 1787 C CA . MET A 1 224 ? -11.864 -0.574 7.712 1.00 66.88 224 MET A CA 1
ATOM 1788 C C . MET A 1 224 ? -12.314 0.883 7.810 1.00 66.88 224 MET A C 1
ATOM 1790 O O . MET A 1 224 ? -11.738 1.763 7.164 1.00 66.88 224 MET A O 1
ATOM 1794 N N . GLU A 1 225 ? -13.260 1.155 8.698 1.00 72.00 225 GLU A N 1
ATOM 1795 C CA . GLU A 1 225 ? -13.629 2.507 9.093 1.00 72.00 225 GLU A CA 1
ATOM 1796 C C . GLU A 1 225 ? -12.979 2.873 10.434 1.00 72.00 225 GLU A C 1
ATOM 1798 O O . GLU A 1 225 ? -13.056 2.149 11.431 1.00 72.00 225 GLU A O 1
ATOM 1803 N N . LYS A 1 226 ? -12.280 4.014 10.436 1.00 81.56 226 LYS A N 1
ATOM 1804 C CA . LYS A 1 226 ? -11.804 4.680 11.651 1.00 81.56 226 LYS A CA 1
ATOM 1805 C C . LYS A 1 226 ? -12.896 5.635 12.101 1.00 81.56 226 LYS A C 1
ATOM 1807 O O . LYS A 1 226 ? -13.220 6.552 11.353 1.00 81.56 226 LYS A O 1
ATOM 1812 N N . TYR A 1 227 ? -13.380 5.460 13.321 1.00 85.56 227 TYR A N 1
ATOM 1813 C CA . TYR A 1 227 ? -14.313 6.390 13.940 1.00 85.56 227 TYR A CA 1
ATOM 1814 C C . TYR A 1 227 ? -13.581 7.275 14.928 1.00 85.56 227 TYR A C 1
ATOM 1816 O O . TYR A 1 227 ? -12.827 6.792 15.776 1.00 85.56 227 TYR A O 1
ATOM 1824 N N . TYR A 1 228 ? -13.793 8.573 14.791 1.00 88.75 228 TYR A N 1
ATOM 1825 C CA . TYR A 1 228 ? -13.287 9.612 15.664 1.00 88.75 228 TYR A CA 1
ATOM 1826 C C . TYR A 1 228 ? -14.365 10.038 16.663 1.00 88.75 228 TYR A C 1
ATOM 1828 O O . TYR A 1 228 ? -15.507 9.577 16.613 1.00 88.75 228 TYR A O 1
ATOM 1836 N N . LEU A 1 229 ? -14.001 10.921 17.594 1.00 90.19 229 LEU A N 1
ATOM 1837 C CA . LEU A 1 229 ? -14.940 11.411 18.597 1.00 90.19 229 LEU A CA 1
ATOM 1838 C C . LEU A 1 229 ? -16.151 12.095 17.952 1.00 90.19 229 LEU A C 1
ATOM 1840 O O . LEU A 1 229 ? -17.267 11.827 18.369 1.00 90.19 229 LEU A O 1
ATOM 1844 N N . GLU A 1 230 ? -15.952 12.889 16.899 1.00 87.00 230 GLU A N 1
ATOM 1845 C CA . GLU A 1 230 ? -17.043 13.560 16.177 1.00 87.00 230 GLU A CA 1
ATOM 1846 C C . GLU A 1 230 ? -18.005 12.571 15.494 1.00 87.00 230 GLU A C 1
ATOM 1848 O O . GLU A 1 230 ? -19.183 12.877 15.334 1.00 87.00 230 GLU A O 1
ATOM 1853 N N . ASP A 1 231 ? -17.538 11.374 15.123 1.00 86.38 231 ASP A N 1
ATOM 1854 C CA . ASP A 1 231 ? -18.389 10.348 14.507 1.00 86.38 231 ASP A CA 1
ATOM 1855 C C . ASP A 1 231 ? -19.255 9.620 15.549 1.00 86.38 231 ASP A C 1
ATOM 1857 O O . ASP A 1 231 ? -20.367 9.183 15.257 1.00 86.38 231 ASP A O 1
ATOM 1861 N N . LEU A 1 232 ? -18.730 9.476 16.770 1.00 89.12 232 LEU A N 1
ATOM 1862 C CA . LEU A 1 232 ? -19.332 8.696 17.855 1.00 89.12 232 LEU A CA 1
ATOM 1863 C C . LEU A 1 232 ? -20.160 9.558 18.821 1.00 89.12 232 LEU A C 1
ATOM 1865 O O . LEU A 1 232 ? -21.202 9.123 19.308 1.00 89.12 232 LEU A O 1
ATOM 1869 N N . CYS A 1 233 ? -19.699 10.781 19.075 1.00 89.19 233 CYS A N 1
ATOM 1870 C CA . CYS A 1 233 ? -20.297 11.796 19.939 1.00 89.19 233 CYS A CA 1
ATOM 1871 C C . CYS A 1 233 ? -20.203 13.181 19.257 1.00 89.19 233 CYS A C 1
ATOM 1873 O O . CYS A 1 233 ? -19.380 14.006 19.665 1.00 89.19 233 CYS A O 1
ATOM 1875 N N . PRO A 1 234 ? -21.029 13.460 18.231 1.00 85.44 234 PRO A N 1
ATOM 1876 C CA . PRO A 1 234 ? -20.936 14.697 17.454 1.00 85.44 234 PRO A CA 1
ATOM 1877 C C . PRO A 1 234 ? -21.062 15.964 18.310 1.00 85.44 234 PRO A C 1
ATOM 1879 O O . PRO A 1 234 ? -21.955 16.063 19.158 1.00 85.44 234 PRO A O 1
ATOM 1882 N N . GLY A 1 235 ? -20.208 16.959 18.056 1.00 83.31 235 GLY A N 1
ATOM 1883 C CA . GLY A 1 235 ? -20.224 18.248 18.754 1.00 83.31 235 GLY A CA 1
ATOM 1884 C C . GLY A 1 235 ? -19.560 18.239 20.134 1.00 83.31 235 GLY A C 1
ATOM 1885 O O . GLY A 1 235 ? -19.785 19.162 20.923 1.00 83.31 235 GLY A O 1
ATOM 1886 N N . VAL A 1 236 ? -18.763 17.211 20.440 1.00 88.25 236 VAL A N 1
ATOM 1887 C CA . VAL A 1 236 ? -17.993 17.103 21.683 1.00 88.25 236 VAL A CA 1
ATOM 1888 C C . VAL A 1 236 ? -16.499 17.109 21.368 1.00 88.25 236 VAL A C 1
ATOM 1890 O O . VAL A 1 236 ? -15.998 16.233 20.674 1.00 88.25 236 VAL A O 1
ATOM 1893 N N . ASP A 1 237 ? -15.773 18.080 21.923 1.00 87.25 237 ASP A N 1
ATOM 1894 C CA . ASP A 1 237 ? -14.348 18.266 21.613 1.00 87.25 237 ASP A CA 1
ATOM 1895 C C . ASP A 1 237 ? -13.414 17.354 22.426 1.00 87.25 237 ASP A C 1
ATOM 1897 O O . ASP A 1 237 ? -12.318 17.023 21.972 1.00 87.25 237 ASP A O 1
ATOM 1901 N N . LEU A 1 238 ? -13.822 16.971 23.641 1.00 91.75 238 LEU A N 1
ATOM 1902 C CA . LEU A 1 238 ? -13.005 16.196 24.576 1.00 91.75 238 LEU A CA 1
ATOM 1903 C C . LEU A 1 238 ? -13.886 15.357 25.505 1.00 91.75 238 LEU A C 1
ATOM 1905 O O . LEU A 1 238 ? -14.816 15.878 26.126 1.00 91.75 238 LEU A O 1
ATOM 1909 N N . VAL A 1 239 ? -13.542 14.080 25.659 1.00 94.94 239 VAL A N 1
ATOM 1910 C CA . VAL A 1 239 ? -14.186 13.164 26.610 1.00 94.94 239 VAL A CA 1
ATOM 1911 C C . VAL A 1 239 ? -13.160 12.316 27.348 1.00 94.94 239 VAL A C 1
ATOM 1913 O O . VAL A 1 239 ? -12.053 12.093 26.867 1.00 94.94 239 VAL A O 1
ATOM 1916 N N . ARG A 1 240 ? -13.548 11.790 28.505 1.00 95.69 240 ARG A N 1
ATOM 1917 C CA . ARG A 1 240 ? -12.815 10.760 29.238 1.00 95.69 240 ARG A CA 1
ATOM 1918 C C . ARG A 1 240 ? -13.432 9.395 28.967 1.00 95.69 240 ARG A C 1
ATOM 1920 O O . ARG A 1 240 ? -14.645 9.240 29.049 1.00 95.69 240 ARG A O 1
ATOM 1927 N N . ILE A 1 241 ? -12.620 8.382 28.686 1.00 96.31 241 ILE A N 1
ATOM 1928 C CA . ILE A 1 241 ? -13.111 7.011 28.505 1.00 96.31 241 ILE A CA 1
ATOM 1929 C C . ILE A 1 241 ? -13.491 6.441 29.876 1.00 96.31 241 ILE A C 1
ATOM 1931 O O . ILE A 1 241 ? -12.612 6.120 30.676 1.00 96.31 241 ILE A O 1
ATOM 1935 N N . GLY A 1 242 ? -14.784 6.277 30.147 1.00 95.44 242 GLY A N 1
ATOM 1936 C CA . GLY A 1 242 ? -15.285 5.664 31.378 1.00 95.44 242 GLY A CA 1
ATOM 1937 C C . GLY A 1 242 ? -15.136 4.145 31.353 1.00 95.44 242 GLY A C 1
ATOM 1938 O O . GLY A 1 242 ? -14.556 3.550 32.261 1.00 95.44 242 GLY A O 1
ATOM 1939 N N . LYS A 1 243 ? -15.597 3.489 30.281 1.00 96.88 243 LYS A N 1
ATOM 1940 C CA . LYS A 1 243 ? -15.544 2.024 30.160 1.00 96.88 243 LYS A CA 1
ATOM 1941 C C . LYS A 1 243 ? -15.585 1.554 28.708 1.00 96.88 243 LYS A C 1
ATOM 1943 O O . LYS A 1 243 ? -16.347 2.088 27.917 1.00 96.88 243 LYS A O 1
ATOM 1948 N N . TRP A 1 244 ? -14.834 0.503 28.388 1.00 96.75 244 TRP A N 1
ATOM 1949 C CA . TRP A 1 244 ? -14.988 -0.253 27.141 1.00 96.75 244 TRP A CA 1
ATOM 1950 C C . TRP A 1 244 ? -15.853 -1.502 27.358 1.00 96.75 244 TRP A C 1
ATOM 1952 O O . TRP A 1 244 ? -15.716 -2.199 28.367 1.00 96.75 244 TRP A O 1
ATOM 1962 N N . TYR A 1 245 ? -16.726 -1.789 26.396 1.00 96.00 245 TYR A N 1
ATOM 1963 C CA . TYR A 1 245 ? -17.541 -3.011 26.321 1.00 96.00 245 TYR A CA 1
ATOM 1964 C C . TYR A 1 245 ? -17.074 -3.969 25.223 1.00 96.00 245 TYR A C 1
ATOM 1966 O O . TYR A 1 245 ? -17.543 -5.101 25.159 1.00 96.00 245 TYR A O 1
ATOM 1974 N N . THR A 1 246 ? -16.136 -3.520 24.394 1.00 91.56 246 THR A N 1
ATOM 1975 C CA . THR A 1 246 ? -15.475 -4.297 23.348 1.00 91.56 246 THR A CA 1
ATOM 1976 C C . THR A 1 246 ? -13.963 -4.235 23.540 1.00 91.56 246 THR A C 1
ATOM 1978 O O . THR A 1 246 ? -13.446 -3.324 24.190 1.00 91.56 246 THR A O 1
ATOM 1981 N N . LYS A 1 247 ? -13.243 -5.180 22.947 1.00 86.75 247 LYS A N 1
ATOM 1982 C CA . LYS A 1 247 ? -11.777 -5.173 22.843 1.00 86.75 247 LYS A CA 1
ATOM 1983 C C . LYS A 1 247 ? -11.331 -5.511 21.422 1.00 86.75 247 LYS A C 1
ATOM 1985 O O . LYS A 1 247 ? -12.128 -5.961 20.599 1.00 86.75 247 LYS A O 1
ATOM 1990 N N . ASP A 1 248 ? -10.044 -5.320 21.156 1.00 79.81 248 ASP A N 1
ATOM 1991 C CA . ASP A 1 248 ? -9.403 -5.742 19.910 1.00 79.81 248 ASP A CA 1
ATOM 1992 C C . ASP A 1 248 ? -9.706 -7.221 19.617 1.00 79.81 248 ASP A C 1
ATOM 1994 O O . ASP A 1 248 ? -9.512 -8.103 20.459 1.00 79.81 248 ASP A O 1
ATOM 1998 N N . GLY A 1 249 ? -10.172 -7.486 18.400 1.00 63.56 249 GLY A N 1
ATOM 1999 C CA . GLY A 1 249 ? -10.524 -8.802 17.884 1.00 63.56 249 GLY A CA 1
ATOM 2000 C C . GLY A 1 249 ? -11.997 -9.192 18.026 1.00 63.56 249 GLY A C 1
ATOM 2001 O O . GLY A 1 249 ? -12.393 -10.154 17.355 1.00 63.56 249 GLY A O 1
ATOM 2002 N N . ASP A 1 250 ? -12.788 -8.479 18.837 1.00 78.62 250 ASP A N 1
ATOM 2003 C CA . ASP A 1 250 ? -14.221 -8.745 19.020 1.00 78.62 250 ASP A CA 1
ATOM 2004 C C . ASP A 1 250 ? -15.023 -8.427 17.748 1.00 78.62 250 ASP A C 1
ATOM 2006 O O . ASP A 1 250 ? -14.668 -7.543 16.968 1.00 78.62 250 ASP A O 1
ATOM 2010 N N . PHE A 1 251 ? -16.130 -9.145 17.547 1.00 76.94 251 PHE A N 1
ATOM 2011 C CA . PHE A 1 251 ? -17.114 -8.826 16.514 1.00 76.94 251 PHE A CA 1
ATOM 2012 C C . PHE A 1 251 ? -18.242 -7.994 17.125 1.00 76.94 251 PHE A C 1
ATOM 2014 O O . PHE A 1 251 ? -18.801 -8.364 18.160 1.00 76.94 251 PHE A O 1
ATOM 2021 N N . VAL A 1 252 ? -18.586 -6.883 16.482 1.00 87.69 252 VAL A N 1
ATOM 2022 C CA . VAL A 1 252 ? -19.651 -5.972 16.900 1.00 87.69 252 VAL A CA 1
ATOM 2023 C C . VAL A 1 252 ? -20.699 -5.862 15.800 1.00 87.69 252 VAL A C 1
ATOM 2025 O O . VAL A 1 252 ? -20.378 -5.894 14.618 1.00 87.69 252 VAL A O 1
ATOM 2028 N N . VAL A 1 253 ? -21.963 -5.743 16.194 1.00 88.75 253 VAL A N 1
ATOM 2029 C CA . VAL A 1 253 ? -23.093 -5.537 15.279 1.00 88.75 253 VAL A CA 1
ATOM 2030 C C . VAL A 1 253 ? -23.482 -4.067 15.319 1.00 88.75 253 VAL A C 1
ATOM 2032 O O . VAL A 1 253 ? -23.446 -3.460 16.389 1.00 88.75 253 VAL A O 1
ATOM 2035 N N . LYS A 1 254 ? -23.852 -3.487 14.175 1.00 88.38 254 LYS A N 1
ATOM 2036 C CA . LYS A 1 254 ? -24.322 -2.104 14.067 1.00 88.38 254 LYS A CA 1
ATOM 2037 C C . LYS A 1 254 ? -25.365 -1.792 15.144 1.00 88.38 254 LYS A C 1
ATOM 2039 O O . 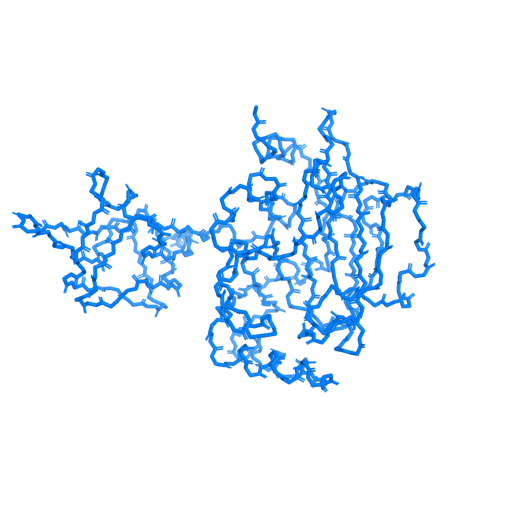LYS A 1 254 ? -26.376 -2.476 15.260 1.00 88.38 254 LYS A O 1
ATOM 2044 N N . GLY A 1 255 ? -25.131 -0.723 15.901 1.00 88.88 255 GLY A N 1
ATOM 2045 C CA . GLY A 1 255 ? -25.983 -0.313 17.016 1.00 88.88 255 GLY A CA 1
ATOM 2046 C C . GLY A 1 255 ? -25.646 -0.977 18.354 1.00 88.88 255 GLY A C 1
ATOM 2047 O O . GLY A 1 255 ? -26.270 -0.636 19.355 1.00 88.88 255 GLY A O 1
ATOM 2048 N N . ASN A 1 256 ? -24.654 -1.872 18.425 1.00 93.12 256 ASN A N 1
ATOM 2049 C CA . ASN A 1 256 ? -24.157 -2.375 19.704 1.00 93.12 256 ASN A CA 1
ATOM 2050 C C . ASN A 1 256 ? -23.422 -1.274 20.466 1.00 93.12 256 ASN A C 1
ATOM 2052 O O . ASN A 1 256 ? -22.633 -0.515 19.898 1.00 93.12 256 ASN A O 1
ATOM 2056 N N . LYS A 1 257 ? -23.632 -1.236 21.781 1.00 96.69 257 LYS A N 1
ATOM 2057 C CA . LYS A 1 257 ? -22.874 -0.374 22.686 1.00 96.69 257 LYS A CA 1
ATOM 2058 C C . LYS A 1 257 ? -21.432 -0.878 22.797 1.00 96.69 257 LYS A C 1
ATOM 2060 O O . LYS A 1 257 ? -21.215 -2.040 23.136 1.00 96.69 257 LYS A O 1
ATOM 2065 N N . ILE A 1 258 ? -20.459 -0.008 22.532 1.00 96.88 258 ILE A N 1
ATOM 2066 C CA . ILE A 1 258 ? -19.023 -0.335 22.544 1.00 96.88 258 ILE A CA 1
ATOM 2067 C C . ILE A 1 258 ? -18.252 0.363 23.668 1.00 96.88 258 ILE A C 1
ATOM 2069 O O . ILE A 1 258 ? -17.253 -0.190 24.129 1.00 96.88 258 ILE A O 1
ATOM 2073 N N . ALA A 1 259 ? -18.710 1.520 24.158 1.00 97.25 259 ALA A N 1
ATOM 2074 C CA . ALA A 1 259 ? -18.063 2.247 25.254 1.00 97.25 259 ALA A CA 1
ATOM 2075 C C . ALA A 1 259 ? -19.033 3.154 26.034 1.00 97.25 259 ALA A C 1
ATOM 2077 O O . ALA A 1 259 ? -20.136 3.440 25.573 1.00 97.25 259 ALA A O 1
ATOM 2078 N N . ASP A 1 260 ? -18.582 3.616 27.200 1.00 97.00 260 ASP A N 1
ATOM 2079 C CA . ASP A 1 260 ? -19.112 4.772 27.927 1.00 97.00 260 ASP A CA 1
ATOM 2080 C C . ASP A 1 260 ? -18.043 5.859 27.992 1.00 97.00 260 ASP A C 1
ATOM 2082 O O . ASP A 1 260 ? -16.922 5.602 28.449 1.00 97.00 260 ASP A O 1
ATOM 2086 N N . PHE A 1 261 ? -18.398 7.068 27.567 1.00 96.31 261 PHE A N 1
ATOM 2087 C CA . PHE A 1 261 ? -17.571 8.268 27.669 1.00 96.31 261 PHE A CA 1
ATOM 2088 C C . PHE A 1 261 ? -18.155 9.238 28.689 1.00 96.31 261 PHE A C 1
ATOM 2090 O O . PHE A 1 261 ? -19.361 9.293 28.905 1.00 96.31 261 PHE A O 1
ATOM 2097 N N . GLU A 1 262 ? -17.299 10.024 29.323 1.00 94.81 262 GLU A N 1
ATOM 2098 C CA . GLU A 1 262 ? -17.670 10.936 30.397 1.00 94.81 262 GLU A CA 1
ATOM 2099 C C . GLU A 1 262 ? -17.121 12.332 30.116 1.00 94.81 262 GLU A C 1
ATOM 2101 O O . GLU A 1 262 ? -16.001 12.515 29.639 1.00 94.81 262 GLU A O 1
ATOM 2106 N N . THR A 1 263 ? -17.914 13.339 30.451 1.00 91.44 263 THR A N 1
ATOM 2107 C CA . THR A 1 263 ? -17.476 14.731 30.563 1.00 91.44 263 THR A CA 1
ATOM 2108 C C . THR A 1 263 ? -17.717 15.207 31.990 1.00 91.44 263 THR A C 1
ATOM 2110 O O . THR A 1 263 ? -18.336 14.524 32.801 1.00 91.44 263 THR A O 1
ATOM 2113 N N . ASN A 1 264 ? -17.301 16.430 32.306 1.00 81.12 264 ASN A N 1
ATOM 2114 C CA . ASN A 1 264 ? -17.597 17.055 33.598 1.00 81.12 264 ASN A CA 1
ATOM 2115 C C . ASN A 1 264 ? -19.099 17.271 33.877 1.00 81.12 264 ASN A C 1
ATOM 2117 O O . ASN A 1 264 ? -19.450 17.660 34.990 1.00 81.12 264 ASN A O 1
ATOM 2121 N N . LYS A 1 265 ? -19.976 17.080 32.884 1.00 81.38 265 LYS A N 1
ATOM 2122 C CA . LYS A 1 265 ? -21.416 17.349 32.998 1.00 81.38 265 LYS A CA 1
ATOM 2123 C C . LYS A 1 265 ? -22.297 16.152 32.646 1.00 81.38 265 LYS A C 1
ATOM 2125 O O . LYS A 1 265 ? -23.399 16.061 33.178 1.00 81.38 265 LYS A O 1
ATOM 2130 N N . ILE A 1 266 ? -21.870 15.303 31.711 1.00 87.00 266 ILE A N 1
ATOM 2131 C CA . ILE A 1 266 ? -22.723 14.298 31.059 1.00 87.00 266 ILE A CA 1
ATOM 2132 C C . ILE A 1 266 ? -21.912 13.035 30.749 1.00 87.00 266 ILE A C 1
ATOM 2134 O O . ILE A 1 266 ? -20.751 13.137 30.345 1.00 87.00 266 ILE A O 1
ATOM 2138 N N . ASN A 1 267 ? -22.560 11.874 30.870 1.00 91.56 267 ASN A N 1
ATOM 2139 C CA . ASN A 1 267 ? -22.062 10.592 30.375 1.00 91.56 267 ASN A CA 1
ATOM 2140 C C . ASN A 1 267 ? -22.727 10.257 29.033 1.00 91.56 267 ASN A C 1
ATOM 2142 O O . ASN A 1 267 ? -23.935 10.433 28.874 1.00 91.56 267 ASN A O 1
ATOM 2146 N N . PHE A 1 268 ? -21.937 9.763 28.089 1.00 92.31 268 PHE A N 1
ATOM 2147 C CA . PHE A 1 268 ? -22.335 9.397 26.739 1.00 92.31 268 PHE A CA 1
ATOM 2148 C C . PHE A 1 268 ? -22.187 7.893 26.559 1.00 92.31 268 PHE A C 1
ATOM 2150 O O . PHE A 1 268 ? -21.125 7.328 26.816 1.00 92.31 268 PHE A O 1
ATOM 2157 N N . GLU A 1 269 ? -23.241 7.256 26.069 1.00 95.69 269 GLU A N 1
ATOM 2158 C CA . GLU A 1 269 ? -23.169 5.874 25.614 1.00 95.69 269 GLU A CA 1
ATOM 2159 C C . GLU A 1 269 ? -22.754 5.855 24.147 1.00 95.69 269 GLU A C 1
ATOM 2161 O O . GLU A 1 269 ? -23.347 6.544 23.316 1.00 95.69 269 GLU A O 1
ATOM 2166 N N . VAL A 1 270 ? -21.739 5.060 23.832 1.00 95.38 270 VAL A N 1
ATOM 2167 C CA . VAL A 1 270 ? -21.126 5.029 22.507 1.00 95.38 270 VAL A CA 1
ATOM 2168 C C . VAL A 1 270 ? -21.508 3.743 21.803 1.00 95.38 270 VAL A C 1
ATOM 2170 O O . VAL A 1 270 ? -21.326 2.650 22.348 1.00 95.38 270 VAL A O 1
ATOM 2173 N N . TYR A 1 271 ? -21.983 3.870 20.569 1.00 94.44 271 TYR A N 1
ATOM 2174 C CA . TYR A 1 271 ? -22.498 2.766 19.768 1.00 94.44 271 TYR A CA 1
ATOM 2175 C C . TYR A 1 271 ? -21.693 2.602 18.478 1.00 94.44 271 TYR A C 1
ATOM 2177 O O . TYR A 1 271 ? -21.261 3.590 17.887 1.00 94.44 271 TYR A O 1
ATOM 2185 N N . THR A 1 272 ? -21.493 1.360 18.027 1.00 90.62 272 THR A N 1
ATOM 2186 C CA . THR A 1 272 ? -20.832 1.112 16.738 1.00 90.62 272 THR A CA 1
ATOM 2187 C C . THR A 1 272 ? -21.770 1.461 15.573 1.00 90.62 272 THR A C 1
ATOM 2189 O O . THR A 1 272 ? -22.922 1.015 15.556 1.00 90.62 272 THR A O 1
ATOM 2192 N N . PRO A 1 273 ? -21.323 2.236 14.575 1.00 82.75 273 PRO A N 1
ATOM 2193 C CA . PRO A 1 273 ? -22.158 2.614 13.432 1.00 82.75 273 PRO A CA 1
ATOM 2194 C C . PRO A 1 273 ? -22.217 1.542 12.326 1.00 82.75 273 PRO A C 1
ATOM 2196 O O . PRO A 1 273 ? -23.097 1.619 11.463 1.00 82.75 273 PRO A O 1
ATOM 2199 N N . ILE A 1 274 ? -21.343 0.528 12.378 1.00 84.94 274 ILE A N 1
ATOM 2200 C CA . ILE A 1 274 ? -21.272 -0.598 11.429 1.00 84.94 274 ILE A CA 1
ATOM 2201 C C . ILE A 1 274 ? -21.190 -1.951 12.148 1.00 84.94 274 ILE A C 1
ATOM 2203 O O . ILE A 1 274 ? -20.819 -2.019 13.326 1.00 84.94 274 ILE A O 1
ATOM 2207 N N . SER A 1 275 ? -21.541 -3.019 11.424 1.00 84.31 275 SER A N 1
ATOM 2208 C CA . SER A 1 275 ? -21.284 -4.408 11.826 1.00 84.31 275 SER A CA 1
ATOM 2209 C C . SER A 1 275 ? -19.908 -4.822 11.310 1.00 84.31 275 SER A C 1
ATOM 2211 O O . SER A 1 275 ? -19.586 -4.559 10.155 1.00 84.31 275 SER A O 1
ATOM 2213 N N . GLY A 1 276 ? -19.084 -5.450 12.143 1.00 81.06 276 GLY A N 1
ATOM 2214 C CA . GLY A 1 276 ? -17.722 -5.789 11.756 1.00 81.06 276 GLY A CA 1
ATOM 2215 C C . GLY A 1 276 ? -16.824 -6.226 12.904 1.00 81.06 276 GLY A C 1
ATOM 2216 O O . GLY A 1 276 ? -17.249 -6.361 14.052 1.00 81.06 276 GLY A O 1
ATOM 2217 N N . ARG A 1 277 ? -15.546 -6.441 12.595 1.00 78.94 277 ARG A N 1
ATOM 2218 C CA . ARG A 1 277 ? -14.525 -6.809 13.575 1.00 78.94 277 ARG A CA 1
ATOM 2219 C C . ARG A 1 277 ? -13.793 -5.577 14.091 1.00 78.94 277 ARG A C 1
ATOM 2221 O O . ARG A 1 277 ? -13.226 -4.815 13.313 1.00 78.94 277 ARG A O 1
ATOM 2228 N N . VAL A 1 278 ? -13.741 -5.404 15.408 1.00 81.00 278 VAL A N 1
ATOM 2229 C CA . VAL A 1 278 ? -12.938 -4.358 16.048 1.00 81.00 278 VAL A CA 1
ATOM 2230 C C . VAL A 1 278 ? -11.472 -4.725 15.883 1.00 81.00 278 VAL A C 1
ATOM 2232 O O . VAL A 1 278 ? -10.983 -5.669 16.497 1.00 81.00 278 VAL A O 1
ATOM 2235 N N . LEU A 1 279 ? -10.755 -3.995 15.037 1.00 72.50 279 LEU A N 1
ATOM 2236 C CA . LEU A 1 279 ? -9.330 -4.231 14.826 1.00 72.50 279 LEU A CA 1
ATOM 2237 C C . LEU A 1 279 ? -8.494 -3.569 15.911 1.00 72.50 279 LEU A C 1
ATOM 2239 O O . LEU A 1 279 ? -7.455 -4.105 16.299 1.00 72.50 279 LEU A O 1
ATOM 2243 N N . LYS A 1 280 ? -8.934 -2.390 16.364 1.00 83.88 280 LYS A N 1
ATOM 2244 C CA . LYS A 1 280 ? -8.237 -1.623 17.389 1.00 83.88 280 LYS A CA 1
ATOM 2245 C C . LYS A 1 280 ? -9.150 -0.645 18.112 1.00 83.88 280 LYS A C 1
ATOM 2247 O O . LYS A 1 280 ? -9.811 0.160 17.459 1.00 83.88 280 LYS A O 1
ATOM 2252 N N . ILE A 1 281 ? -9.104 -0.640 19.438 1.00 90.19 281 ILE A N 1
ATOM 2253 C CA . ILE A 1 281 ? -9.525 0.494 20.265 1.00 90.19 281 ILE A CA 1
ATOM 2254 C C . ILE A 1 281 ? -8.325 1.389 20.585 1.00 90.19 281 ILE A C 1
ATOM 2256 O O . ILE A 1 281 ? -7.212 0.924 20.847 1.00 90.19 281 ILE A O 1
ATOM 2260 N N . TYR A 1 282 ? -8.542 2.698 20.563 1.00 85.00 282 TYR A N 1
ATOM 2261 C CA . TYR A 1 282 ? -7.524 3.692 20.871 1.00 85.00 282 TYR A CA 1
ATOM 2262 C C . TYR A 1 282 ? -7.866 4.371 22.200 1.00 85.00 282 TYR A C 1
ATOM 2264 O O . TYR A 1 282 ? -8.887 5.038 22.334 1.00 85.00 282 TYR A O 1
ATOM 2272 N N . GLY A 1 283 ? -6.976 4.209 23.181 1.00 85.00 283 GLY A N 1
ATOM 2273 C CA . GLY A 1 283 ? -7.148 4.742 24.532 1.00 85.00 283 GLY A CA 1
ATOM 2274 C C . GLY A 1 283 ? -7.694 3.711 25.522 1.00 85.00 283 GLY A C 1
ATOM 2275 O O . GLY A 1 283 ? -8.530 2.867 25.205 1.00 85.00 283 GLY A O 1
ATOM 2276 N N . LEU A 1 284 ? -7.189 3.777 26.750 1.00 88.75 284 LEU A N 1
ATOM 2277 C CA . LEU A 1 284 ? -7.612 2.936 27.866 1.00 88.75 284 LEU A CA 1
ATOM 2278 C C . LEU A 1 284 ? -8.690 3.643 28.690 1.00 88.75 284 LEU A C 1
ATOM 2280 O O . LEU A 1 284 ? -8.800 4.869 28.678 1.00 88.75 284 LEU A O 1
ATOM 2284 N N . THR A 1 285 ? -9.442 2.870 29.473 1.00 93.06 285 THR A N 1
ATOM 2285 C CA . THR A 1 285 ? -10.301 3.425 30.524 1.00 93.06 285 THR A CA 1
ATOM 2286 C C . THR A 1 285 ? -9.509 4.397 31.404 1.00 93.06 285 THR A C 1
ATOM 2288 O O . THR A 1 285 ? -8.435 4.071 31.910 1.00 93.06 285 THR A O 1
ATOM 2291 N N . GLY A 1 286 ? -10.045 5.604 31.569 1.00 91.62 286 GLY A N 1
ATOM 2292 C CA . GLY A 1 286 ? -9.420 6.713 32.275 1.00 91.62 286 GLY A CA 1
ATOM 2293 C C . GLY A 1 286 ? -8.468 7.568 31.430 1.00 91.62 286 GLY A C 1
ATOM 2294 O O . GLY A 1 286 ? -7.771 8.411 31.993 1.00 91.62 286 GLY A O 1
ATOM 2295 N N . ASN A 1 287 ? -8.382 7.375 30.114 1.00 92.00 287 ASN A N 1
ATOM 2296 C CA . ASN A 1 287 ? -7.714 8.325 29.221 1.00 92.00 287 ASN A CA 1
ATOM 2297 C C . ASN A 1 287 ? -8.693 9.398 28.745 1.00 92.00 287 ASN A C 1
ATOM 2299 O O . ASN A 1 287 ? -9.876 9.115 28.562 1.00 92.00 287 ASN A O 1
ATOM 2303 N N . ASP A 1 288 ? -8.176 10.604 28.519 1.00 92.38 288 ASP A N 1
ATOM 2304 C CA . ASP A 1 288 ? -8.914 11.666 27.843 1.00 92.38 288 ASP A CA 1
ATOM 2305 C C . ASP A 1 288 ? -8.601 11.590 26.344 1.00 92.38 288 ASP A C 1
ATOM 2307 O O . ASP A 1 288 ? -7.445 11.401 25.949 1.00 92.38 288 ASP A O 1
ATOM 2311 N N . VAL A 1 289 ? -9.637 11.681 25.516 1.00 88.69 289 VAL A N 1
ATOM 2312 C CA . VAL A 1 289 ? -9.568 11.540 24.062 1.00 88.69 289 VAL A CA 1
ATOM 2313 C C . VAL A 1 289 ? -10.308 12.685 23.384 1.00 88.69 289 VAL A C 1
ATOM 2315 O O . VAL A 1 289 ? -11.375 13.111 23.828 1.00 88.69 289 VAL A O 1
ATOM 2318 N N . ASP A 1 290 ? -9.709 13.185 22.311 1.00 89.31 290 ASP A N 1
ATOM 2319 C CA . ASP A 1 290 ? -10.219 14.259 21.465 1.00 89.31 290 ASP A CA 1
ATOM 2320 C C . ASP A 1 290 ? -10.332 13.774 20.010 1.00 89.31 290 ASP A C 1
ATOM 2322 O O . ASP A 1 290 ? -10.067 12.613 19.684 1.00 89.31 290 ASP A O 1
ATOM 2326 N N . ASN A 1 291 ? -10.695 14.679 19.104 1.00 81.25 291 ASN A N 1
ATOM 2327 C CA . ASN A 1 291 ? -10.842 14.359 17.686 1.00 81.25 291 ASN A CA 1
ATOM 2328 C C . ASN A 1 291 ? -9.503 14.262 16.911 1.00 81.25 291 ASN A C 1
ATOM 2330 O O . ASN A 1 291 ? -9.508 14.156 15.684 1.00 81.25 291 ASN A O 1
ATOM 2334 N N . SER A 1 292 ? -8.340 14.330 17.578 1.00 75.62 292 SER A N 1
ATOM 2335 C CA . SER A 1 292 ? -7.020 14.301 16.917 1.00 75.62 292 SER A CA 1
ATOM 2336 C C . SER A 1 292 ? -6.570 12.895 16.509 1.00 75.62 292 SER A C 1
ATOM 2338 O O . SER A 1 292 ? -5.689 12.739 15.653 1.00 75.62 292 SER A O 1
ATOM 2340 N N . LYS A 1 293 ? -7.162 11.861 17.118 1.00 76.81 293 LYS A N 1
ATOM 2341 C CA . LYS A 1 293 ? -6.858 10.448 16.883 1.00 76.81 293 LYS A CA 1
ATOM 2342 C C . LYS A 1 293 ? -8.153 9.648 16.721 1.00 76.81 293 LYS A C 1
ATOM 2344 O O . LYS A 1 293 ? -9.172 10.025 17.293 1.00 76.81 293 LYS A O 1
ATOM 2349 N N . PRO A 1 294 ? -8.124 8.549 15.947 1.00 82.06 294 PRO A N 1
ATOM 2350 C CA . PRO A 1 294 ? -9.247 7.622 15.915 1.00 82.06 294 PRO A CA 1
ATOM 2351 C C . PRO A 1 294 ? -9.498 7.059 17.317 1.00 82.06 294 PRO A C 1
ATOM 2353 O O . PRO A 1 294 ? -8.559 6.917 18.096 1.00 82.06 294 PRO A O 1
ATOM 2356 N N . ILE A 1 295 ? -10.753 6.732 17.603 1.00 91.62 295 ILE A N 1
ATOM 2357 C CA . ILE A 1 295 ? -11.236 6.124 18.847 1.00 91.62 295 ILE A CA 1
ATOM 2358 C C . ILE A 1 295 ? -11.359 4.609 18.683 1.00 91.62 295 ILE A C 1
ATOM 2360 O O . ILE A 1 295 ? -10.950 3.843 19.555 1.00 91.62 295 ILE A O 1
ATOM 2364 N N . VAL A 1 296 ? -11.872 4.162 17.537 1.00 91.12 296 VAL A N 1
ATOM 2365 C CA . VAL A 1 296 ? -11.966 2.741 17.192 1.00 91.12 296 VAL A CA 1
ATOM 2366 C C . VAL A 1 296 ? -11.768 2.542 15.690 1.00 91.12 296 VAL A C 1
ATOM 2368 O O . VAL A 1 296 ? -12.160 3.380 14.880 1.00 91.12 296 VAL A O 1
ATOM 2371 N N . LEU A 1 297 ? -11.123 1.439 15.324 1.00 84.56 297 LEU A N 1
ATOM 2372 C CA . LEU A 1 297 ? -10.980 0.945 13.959 1.00 84.56 297 LEU A CA 1
ATOM 2373 C C . LEU A 1 297 ? -11.781 -0.346 13.827 1.00 84.56 297 LEU A C 1
ATOM 2375 O O . LEU A 1 297 ? -11.512 -1.310 14.550 1.00 84.56 297 LEU A O 1
ATOM 2379 N N . ILE A 1 298 ? -12.733 -0.368 12.901 1.00 82.62 298 ILE A N 1
ATOM 2380 C CA . ILE A 1 298 ? -13.620 -1.508 12.676 1.00 82.62 298 ILE A CA 1
ATOM 2381 C C . ILE A 1 298 ? -13.524 -1.922 11.216 1.00 82.62 298 ILE A C 1
ATOM 2383 O O . ILE A 1 298 ? -13.691 -1.091 10.336 1.00 82.62 298 ILE A O 1
ATOM 2387 N N . GLU A 1 299 ? -13.255 -3.200 10.969 1.00 79.38 299 GLU A N 1
ATOM 2388 C CA . GLU A 1 299 ? -13.401 -3.837 9.663 1.00 79.38 299 GLU A CA 1
ATOM 2389 C C . GLU A 1 299 ? -14.857 -4.276 9.487 1.00 79.38 299 GLU A C 1
ATOM 2391 O O . GLU A 1 299 ? -15.270 -5.282 10.058 1.00 79.38 299 GLU A O 1
ATOM 2396 N N . GLU A 1 300 ? -15.639 -3.506 8.738 1.00 78.62 300 GLU A N 1
ATOM 2397 C CA . GLU A 1 300 ? -16.980 -3.829 8.265 1.00 78.62 300 GLU A CA 1
ATOM 2398 C C . GLU A 1 300 ? -17.027 -5.261 7.711 1.00 78.62 300 GLU A C 1
ATOM 2400 O O . GLU A 1 300 ? -16.168 -5.729 6.964 1.00 78.62 300 GLU A O 1
ATOM 2405 N N . MET A 1 301 ? -18.030 -6.018 8.105 1.00 67.75 301 MET A N 1
ATOM 2406 C CA . MET A 1 301 ? -18.272 -7.338 7.544 1.00 67.75 301 MET A CA 1
ATOM 2407 C C . MET A 1 301 ? -19.766 -7.439 7.314 1.00 67.75 301 MET A C 1
ATOM 2409 O O . MET A 1 301 ? -20.551 -7.088 8.197 1.00 67.75 301 MET A O 1
ATOM 2413 N N . GLU A 1 302 ? -20.163 -7.904 6.131 1.00 55.69 302 GLU A N 1
ATOM 2414 C CA . GLU A 1 302 ? -21.565 -8.221 5.890 1.00 55.69 302 GLU A CA 1
ATOM 2415 C C . GLU A 1 302 ? -21.984 -9.347 6.843 1.00 55.69 302 GLU A C 1
ATOM 2417 O O . GLU A 1 302 ? -21.258 -10.328 7.036 1.00 55.69 302 GLU A O 1
ATOM 2422 N N . GLU A 1 303 ? -23.147 -9.190 7.477 1.00 49.44 303 GLU A N 1
ATOM 2423 C CA . GLU A 1 303 ? -23.744 -10.271 8.254 1.00 49.44 303 GLU A CA 1
ATOM 2424 C C . GLU A 1 303 ? -23.993 -11.449 7.315 1.00 49.44 303 GLU A C 1
ATOM 2426 O O . GLU A 1 303 ? -24.674 -11.311 6.299 1.00 49.44 303 GLU A O 1
ATOM 2431 N N . ALA A 1 304 ? -23.421 -12.610 7.641 1.00 35.91 304 ALA A N 1
ATOM 2432 C CA . ALA A 1 304 ? -23.724 -13.835 6.922 1.00 35.91 304 ALA A CA 1
ATOM 2433 C C . ALA A 1 304 ? -25.232 -14.108 7.045 1.00 35.91 304 ALA A C 1
ATOM 2435 O O . ALA A 1 304 ? -25.720 -14.384 8.142 1.00 35.91 304 ALA A O 1
ATOM 2436 N N . HIS A 1 305 ? -25.951 -13.966 5.929 1.00 32.69 305 HIS A N 1
ATOM 2437 C CA . HIS A 1 305 ? -27.354 -14.356 5.798 1.00 32.69 305 HIS A CA 1
ATOM 2438 C C . HIS A 1 305 ? -27.535 -15.872 5.916 1.00 32.69 305 HIS A C 1
ATOM 2440 O O . HIS A 1 305 ? -26.686 -16.620 5.376 1.00 32.69 305 HIS A O 1
#

pLDDT: mean 89.6, std 9.95, range [32.69, 98.88]